Protein AF-A0A7Y5QK88-F1 (afdb_monomer_lite)

Secondary structure (DSSP, 8-state):
--PPPP--------------PPP---SEEEES-EEE---TTS-EESEEEEETTEEEEEE-HHHHGGG--TT-EEEE-TT-EE-PPP--SS--HHHHHHHHHSEE-TT--SHHHHHHHHHHHHHTS-TT--EEEEEE-GGGSS--SPP-HHHHHHH-SSS-EEEEETTSS-EEE-HHHHHHTT--TT-PPPTT---EETTEE-TTS-GGGS-EEEE-TT----TTS-HHHHHHHHHHHTT--HHHHHHHHHHHHHHTT-GGGTTS-GGGS-HHHHHHHHHHHHHTT--SEEEESSTTTTS-GGGG--

Structure (mmCIF, N/CA/C/O backbone):
data_AF-A0A7Y5QK88-F1
#
_entry.id   AF-A0A7Y5QK88-F1
#
loop_
_atom_site.group_PDB
_atom_site.id
_atom_site.type_symbol
_atom_site.label_atom_id
_atom_site.label_alt_id
_atom_site.label_comp_id
_atom_site.label_asym_id
_atom_site.label_entity_id
_atom_site.label_seq_id
_atom_site.pdbx_PDB_ins_code
_atom_site.Cartn_x
_atom_site.Cartn_y
_atom_site.Cartn_z
_atom_site.occupancy
_atom_site.B_iso_or_equiv
_atom_site.auth_seq_id
_atom_site.auth_comp_id
_atom_site.auth_asym_id
_atom_site.auth_atom_id
_atom_site.pdbx_PDB_model_num
ATOM 1 N N . MET A 1 1 ? 25.497 -9.250 95.566 1.00 38.31 1 MET A N 1
ATOM 2 C CA . MET A 1 1 ? 25.770 -9.172 94.115 1.00 38.31 1 MET A CA 1
ATOM 3 C C . MET A 1 1 ? 24.979 -10.268 93.411 1.00 38.31 1 MET A C 1
ATOM 5 O O . MET A 1 1 ? 25.025 -11.398 93.870 1.00 38.31 1 MET A O 1
ATOM 9 N N . MET A 1 2 ? 24.279 -9.892 92.334 1.00 36.62 2 MET A N 1
ATOM 10 C CA . MET A 1 2 ? 23.559 -10.724 91.348 1.00 36.62 2 MET A CA 1
ATOM 11 C C . MET A 1 2 ? 22.209 -11.346 91.757 1.00 36.62 2 MET A C 1
ATOM 13 O O . MET A 1 2 ? 22.099 -12.509 92.131 1.00 36.62 2 MET A O 1
ATOM 17 N N . THR A 1 3 ? 21.152 -10.552 91.575 1.00 38.31 3 THR A N 1
ATOM 18 C CA . THR A 1 3 ? 19.744 -10.960 91.462 1.00 38.31 3 THR A CA 1
ATOM 19 C C . THR A 1 3 ? 19.456 -11.491 90.049 1.00 38.31 3 THR A C 1
ATOM 21 O O . THR A 1 3 ? 19.780 -10.844 89.055 1.00 38.31 3 THR A O 1
ATOM 24 N N . ARG A 1 4 ? 18.840 -12.677 89.953 1.00 41.06 4 ARG A N 1
ATOM 25 C CA . ARG A 1 4 ? 18.357 -13.293 88.703 1.00 41.06 4 ARG A CA 1
ATOM 26 C C . ARG A 1 4 ? 17.042 -12.634 88.267 1.00 41.06 4 ARG A C 1
ATOM 28 O O . ARG A 1 4 ? 16.069 -12.686 89.011 1.00 41.06 4 ARG A O 1
ATOM 35 N N . ALA A 1 5 ? 17.004 -12.062 87.064 1.00 41.06 5 ALA A N 1
ATOM 36 C CA . ALA A 1 5 ? 15.780 -11.590 86.420 1.00 41.06 5 ALA A CA 1
ATOM 37 C C . ALA A 1 5 ? 15.198 -12.699 85.525 1.00 41.06 5 ALA A C 1
ATOM 39 O O . ALA A 1 5 ? 15.884 -13.223 84.649 1.00 41.06 5 ALA A O 1
ATOM 40 N N . VAL A 1 6 ? 13.938 -13.063 85.767 1.00 41.47 6 VAL A N 1
ATOM 41 C CA . VAL A 1 6 ? 13.146 -13.981 84.937 1.00 41.47 6 VAL A CA 1
ATOM 42 C C . VAL A 1 6 ? 12.487 -13.155 83.829 1.00 41.47 6 VAL A C 1
ATOM 44 O O . VAL A 1 6 ? 11.704 -12.255 84.119 1.00 41.47 6 VAL A O 1
ATOM 47 N N . LEU A 1 7 ? 12.820 -13.437 82.567 1.00 39.94 7 LEU A N 1
ATOM 48 C CA . LEU A 1 7 ? 12.179 -12.828 81.398 1.00 39.94 7 LEU A CA 1
ATOM 49 C C . LEU A 1 7 ? 10.843 -13.542 81.125 1.00 39.94 7 LEU A C 1
ATOM 51 O O . LEU A 1 7 ? 10.830 -14.709 80.738 1.00 39.94 7 LEU A O 1
ATOM 55 N N . GLY A 1 8 ? 9.724 -12.845 81.324 1.00 37.59 8 GLY A N 1
ATOM 56 C CA . GLY A 1 8 ? 8.408 -13.277 80.850 1.00 37.59 8 GLY A CA 1
ATOM 57 C C . GLY A 1 8 ? 8.230 -12.921 79.373 1.00 37.59 8 GLY A C 1
ATOM 58 O O . GLY A 1 8 ? 8.344 -11.756 79.000 1.00 37.59 8 GLY A O 1
ATOM 59 N N . VAL A 1 9 ? 7.955 -13.916 78.528 1.00 40.44 9 VAL A N 1
ATOM 60 C CA . VAL A 1 9 ? 7.600 -13.715 77.116 1.00 40.44 9 VAL A CA 1
ATOM 61 C C . VAL A 1 9 ? 6.112 -13.372 77.035 1.00 40.44 9 VAL A C 1
ATOM 63 O O . VAL A 1 9 ? 5.258 -14.196 77.355 1.00 40.44 9 VAL A O 1
ATOM 66 N N . LEU A 1 10 ? 5.804 -12.144 76.616 1.00 39.69 10 LEU A N 1
ATOM 67 C CA . LEU A 1 10 ? 4.448 -11.678 76.335 1.00 39.69 10 LEU A CA 1
ATOM 68 C C . LEU A 1 10 ? 4.052 -12.143 74.921 1.00 39.69 10 LEU A C 1
ATOM 70 O O . LEU A 1 10 ? 4.609 -11.671 73.931 1.00 39.69 10 LEU A O 1
ATOM 74 N N . ALA A 1 11 ? 3.114 -13.084 74.814 1.00 40.94 11 ALA A N 1
ATOM 75 C CA . ALA A 1 11 ? 2.568 -13.517 73.531 1.00 40.94 11 ALA A CA 1
ATOM 76 C C . ALA A 1 11 ? 1.621 -12.441 72.973 1.00 40.94 11 ALA A C 1
ATOM 78 O O . ALA A 1 11 ? 0.533 -12.217 73.502 1.00 40.94 11 ALA A O 1
ATOM 79 N N . VAL A 1 12 ? 2.033 -11.770 71.895 1.00 46.28 12 VAL A N 1
ATOM 80 C CA . VAL A 1 12 ? 1.167 -10.876 71.116 1.00 46.28 12 VAL A CA 1
ATOM 81 C C . VAL A 1 12 ? 0.244 -11.742 70.257 1.00 46.28 12 VAL A C 1
ATOM 83 O O . VAL A 1 12 ? 0.662 -12.301 69.247 1.00 46.28 12 VAL A O 1
ATOM 86 N N . LEU A 1 13 ? -1.018 -11.869 70.669 1.00 44.16 13 LEU A N 1
ATOM 87 C CA . LEU A 1 13 ? -2.091 -12.430 69.848 1.00 44.16 13 LEU A CA 1
ATOM 88 C C . LEU A 1 13 ? -2.450 -11.418 68.751 1.00 44.16 13 LEU A C 1
ATOM 90 O O . LEU A 1 13 ? -3.202 -10.471 68.978 1.00 44.16 13 LEU A O 1
ATOM 94 N N . THR A 1 14 ? -1.901 -11.604 67.553 1.00 50.31 14 THR A N 1
ATOM 95 C CA . THR A 1 14 ? -2.358 -10.900 66.354 1.00 50.31 14 THR A CA 1
ATOM 96 C C . THR A 1 14 ? -3.738 -11.430 65.965 1.00 50.31 14 THR A C 1
ATOM 98 O O . THR A 1 14 ? -3.900 -12.574 65.543 1.00 50.31 14 THR A O 1
ATOM 101 N N . ALA A 1 15 ? -4.763 -10.594 66.129 1.00 47.56 15 ALA A N 1
ATOM 102 C CA . ALA A 1 15 ? -6.106 -10.886 65.653 1.00 47.56 15 ALA A CA 1
ATOM 103 C C . ALA A 1 15 ? -6.099 -10.969 64.116 1.00 47.56 15 ALA A C 1
ATOM 105 O O . ALA A 1 15 ? -6.045 -9.953 63.423 1.00 47.56 15 ALA A O 1
ATOM 106 N N . PHE A 1 16 ? -6.151 -12.187 63.576 1.00 51.34 16 PHE A N 1
ATOM 107 C CA . PHE A 1 16 ? -6.493 -12.417 62.177 1.00 51.34 16 PHE A CA 1
ATOM 108 C C . PHE A 1 16 ? -7.954 -12.000 61.967 1.00 51.34 16 PHE A C 1
ATOM 110 O O . PHE A 1 16 ? -8.880 -12.720 62.338 1.00 51.34 16 PHE A O 1
ATOM 117 N N . GLY A 1 17 ? -8.168 -10.816 61.389 1.00 50.72 17 GLY A N 1
ATOM 118 C CA . GLY A 1 17 ? -9.472 -10.442 60.847 1.00 50.72 17 GLY A CA 1
ATOM 119 C C . GLY A 1 17 ? -9.907 -11.448 59.770 1.00 50.72 17 GLY A C 1
ATOM 120 O O . GLY A 1 17 ? -9.047 -12.026 59.097 1.00 50.72 17 GLY A O 1
ATOM 121 N N . PRO A 1 18 ? -11.218 -11.687 59.588 1.00 50.28 18 PRO A N 1
ATOM 122 C CA . PRO A 1 18 ? -11.692 -12.674 58.631 1.00 50.28 18 PRO A CA 1
ATOM 123 C C . PRO A 1 18 ? -11.205 -12.294 57.231 1.00 50.28 18 PRO A C 1
ATOM 125 O O . PRO A 1 18 ? -11.355 -11.150 56.792 1.00 50.28 18 PRO A O 1
ATOM 128 N N . ALA A 1 19 ? -10.614 -13.257 56.524 1.00 48.38 19 ALA A N 1
ATOM 129 C CA . ALA A 1 19 ? -10.280 -13.109 55.118 1.00 48.38 19 ALA A CA 1
ATOM 130 C C . ALA A 1 19 ? -11.553 -12.700 54.360 1.00 48.38 19 ALA A C 1
ATOM 132 O O . ALA A 1 19 ? -12.526 -13.454 54.322 1.00 48.38 19 ALA A O 1
ATOM 133 N N . ARG A 1 20 ? -11.572 -11.493 53.776 1.00 48.19 20 ARG A N 1
ATOM 134 C CA . ARG A 1 20 ? -12.645 -11.069 52.866 1.00 48.19 20 ARG A CA 1
ATOM 135 C C . ARG A 1 20 ? -12.761 -12.125 51.769 1.00 48.19 20 ARG A C 1
ATOM 137 O O . ARG A 1 20 ? -11.866 -12.239 50.932 1.00 48.19 20 ARG A O 1
ATOM 144 N N . ALA A 1 21 ? -13.853 -12.887 51.772 1.00 51.03 21 ALA A N 1
ATOM 145 C CA . ALA A 1 21 ? -14.200 -13.754 50.660 1.00 51.03 21 ALA A CA 1
ATOM 146 C C . ALA A 1 21 ? -14.167 -12.909 49.379 1.00 51.03 21 ALA A C 1
ATOM 148 O O . ALA A 1 21 ? -14.813 -11.860 49.305 1.00 51.03 21 ALA A O 1
ATOM 149 N N . ARG A 1 22 ? -13.363 -13.320 48.390 1.00 54.72 22 ARG A N 1
ATOM 150 C CA . ARG A 1 22 ? -13.360 -12.677 47.072 1.00 54.72 22 ARG A CA 1
ATOM 151 C C . ARG A 1 22 ? -14.795 -12.713 46.560 1.00 54.72 22 ARG A C 1
ATOM 153 O O . ARG A 1 22 ? -15.355 -13.795 46.409 1.00 54.72 22 ARG A O 1
ATOM 160 N N . SER A 1 23 ? -15.377 -11.536 46.338 1.00 61.41 23 SER A N 1
ATOM 161 C CA . SER A 1 23 ? -16.735 -11.407 45.818 1.00 61.41 23 SER A CA 1
ATOM 162 C C . SER A 1 23 ? -16.892 -12.297 44.587 1.00 61.41 23 SER A C 1
ATOM 164 O O . SER A 1 23 ? -16.164 -12.160 43.600 1.00 61.41 23 SER A O 1
ATOM 166 N N . GLN A 1 24 ? -17.835 -13.235 44.657 1.00 81.31 24 GLN A N 1
ATOM 167 C CA . GLN A 1 24 ? -18.159 -14.105 43.533 1.00 81.31 24 GLN A CA 1
ATOM 168 C C . GLN A 1 24 ? -18.890 -13.334 42.418 1.00 81.31 24 GLN A C 1
ATOM 170 O O . GLN A 1 24 ? -19.024 -13.858 41.313 1.00 81.31 24 GLN A O 1
ATOM 175 N N . ALA A 1 25 ? -19.303 -12.090 42.688 1.00 94.00 25 ALA A N 1
ATOM 176 C CA . ALA A 1 25 ? -20.046 -11.252 41.764 1.00 94.00 25 ALA A CA 1
ATOM 177 C C . ALA A 1 25 ? -19.198 -10.773 40.579 1.00 94.00 25 ALA A C 1
ATOM 179 O O . ALA A 1 25 ? -17.990 -10.566 40.706 1.00 94.00 25 ALA A O 1
ATOM 180 N N . ALA A 1 26 ? -19.852 -10.593 39.438 1.00 97.44 26 ALA A N 1
ATOM 181 C CA . ALA A 1 26 ? -19.284 -10.008 38.232 1.00 97.44 26 ALA A CA 1
ATOM 182 C C . ALA A 1 26 ? -19.236 -8.475 38.314 1.00 97.44 26 ALA A C 1
ATOM 184 O O . ALA A 1 26 ? -20.060 -7.860 38.993 1.00 97.44 26 ALA A O 1
ATOM 185 N N . ASP A 1 27 ? -18.313 -7.862 37.576 1.00 97.56 27 ASP A N 1
ATOM 186 C CA . ASP A 1 27 ? -18.261 -6.404 37.412 1.00 97.56 27 ASP A CA 1
ATOM 187 C C . ASP A 1 27 ? -19.284 -5.953 36.356 1.00 97.56 27 ASP A C 1
ATOM 189 O O . ASP A 1 27 ? -19.985 -4.960 36.540 1.00 97.56 27 ASP A O 1
ATOM 193 N N . LEU A 1 28 ? -19.424 -6.739 35.281 1.00 98.31 28 LEU A N 1
ATOM 194 C CA . LEU A 1 28 ? -20.351 -6.513 34.171 1.00 98.31 28 LEU A CA 1
ATOM 195 C C . LEU A 1 28 ? -21.110 -7.803 33.843 1.00 98.31 28 LEU A C 1
ATOM 197 O O . LEU A 1 28 ? -20.515 -8.875 33.735 1.00 98.31 28 LEU A O 1
ATOM 201 N N . ILE A 1 29 ? -22.416 -7.694 33.617 1.00 98.50 29 ILE A N 1
ATOM 202 C CA . ILE A 1 29 ? -23.238 -8.734 33.000 1.00 98.50 29 ILE A CA 1
ATOM 203 C C . ILE A 1 29 ? -23.866 -8.158 31.736 1.00 98.50 29 ILE A C 1
ATOM 205 O O . ILE A 1 29 ? -24.561 -7.149 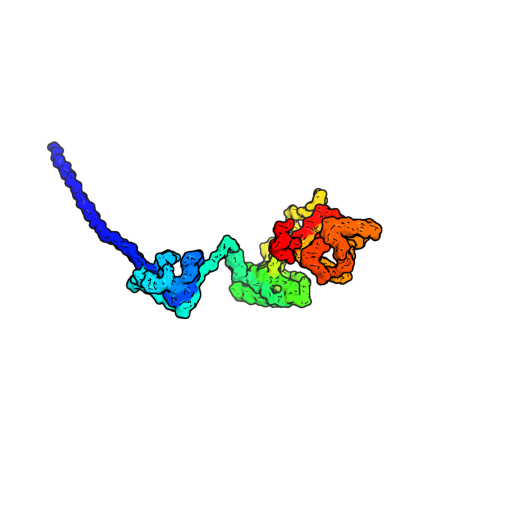31.789 1.00 98.50 29 ILE A O 1
ATOM 209 N N . VAL A 1 30 ? -23.645 -8.824 30.610 1.00 98.31 30 VAL A N 1
ATOM 210 C CA . VAL A 1 30 ? -24.284 -8.515 29.330 1.00 98.31 30 VAL A CA 1
ATOM 211 C C . VAL A 1 30 ? -25.449 -9.476 29.127 1.00 98.31 30 VAL A C 1
ATOM 213 O O . VAL A 1 30 ? -25.292 -10.681 29.326 1.00 98.31 30 VAL A O 1
ATOM 216 N N . THR A 1 31 ? -26.610 -8.950 28.751 1.00 98.25 31 THR A N 1
ATOM 217 C CA . THR A 1 31 ? -27.874 -9.688 28.605 1.00 98.25 31 THR A CA 1
ATOM 218 C C . THR A 1 31 ? -28.596 -9.311 27.321 1.00 98.25 31 THR A C 1
ATOM 220 O O . THR A 1 31 ? -28.246 -8.303 26.700 1.00 98.25 31 THR A O 1
ATOM 223 N N . ASN A 1 32 ? -29.609 -10.107 26.952 1.00 97.31 32 ASN A N 1
ATOM 224 C CA . ASN A 1 32 ? -30.420 -9.890 25.755 1.00 97.31 32 ASN A CA 1
ATOM 225 C C . ASN A 1 32 ? -29.523 -9.633 24.534 1.00 97.31 32 ASN A C 1
ATOM 227 O O . ASN A 1 32 ? -29.596 -8.592 23.885 1.00 97.31 32 ASN A O 1
ATOM 231 N N . ALA A 1 33 ? -28.579 -10.540 24.299 1.00 97.12 33 ALA A N 1
ATOM 232 C CA . ALA A 1 33 ? -27.551 -10.404 23.279 1.00 97.12 33 ALA A CA 1
ATOM 233 C C . ALA A 1 33 ? -27.394 -11.716 22.517 1.00 97.12 33 ALA A C 1
ATOM 235 O O . ALA A 1 33 ? -27.669 -12.782 23.052 1.00 97.12 33 ALA A O 1
ATOM 236 N N . ARG A 1 34 ? -26.887 -11.654 21.288 1.00 97.56 34 ARG A N 1
ATOM 237 C CA . ARG A 1 34 ? -26.429 -12.836 20.553 1.00 97.56 34 ARG A CA 1
ATOM 238 C C . ARG A 1 34 ? -24.904 -12.899 20.632 1.00 97.56 34 ARG A C 1
ATOM 240 O O . ARG A 1 34 ? -24.222 -12.207 19.882 1.00 97.56 34 ARG A O 1
ATOM 247 N N . ILE A 1 35 ? -24.359 -13.666 21.570 1.00 98.12 35 ILE A N 1
ATOM 248 C CA . ILE A 1 35 ? -22.922 -13.658 21.887 1.00 98.12 35 ILE A CA 1
ATOM 249 C C . ILE A 1 35 ? -22.234 -14.863 21.251 1.00 98.12 35 ILE A C 1
ATOM 251 O O . ILE A 1 35 ? -22.512 -15.992 21.648 1.00 98.12 35 ILE A O 1
ATOM 255 N N . TYR A 1 36 ? -21.319 -14.627 20.311 1.00 97.50 36 TYR A N 1
ATOM 256 C CA . TYR A 1 36 ? -20.473 -15.664 19.717 1.00 97.50 36 TYR A CA 1
ATOM 257 C C . TYR A 1 36 ? -19.279 -15.975 20.623 1.00 97.50 36 TYR A C 1
ATOM 259 O O . TYR A 1 36 ? -18.514 -15.081 20.984 1.00 97.50 36 TYR A O 1
ATOM 267 N N . THR A 1 37 ? -19.119 -17.244 20.995 1.00 94.88 37 THR A N 1
ATOM 268 C CA . THR A 1 37 ? -18.125 -17.687 21.995 1.00 94.88 37 THR A CA 1
ATOM 269 C C . THR A 1 37 ? -16.864 -18.294 21.383 1.00 94.88 37 THR A C 1
ATOM 271 O O . THR A 1 37 ? -15.845 -18.359 22.063 1.00 94.88 37 THR A O 1
ATOM 274 N N . VAL A 1 38 ? -16.937 -18.743 20.121 1.00 91.94 38 VAL A N 1
ATOM 275 C CA . VAL A 1 38 ? -15.907 -19.579 19.462 1.00 91.94 38 VAL A CA 1
ATOM 276 C C . VAL A 1 38 ? -15.680 -20.922 20.183 1.00 91.94 38 VAL A C 1
ATOM 278 O O . VAL A 1 38 ? -14.663 -21.577 19.999 1.00 91.94 38 VAL A O 1
ATOM 281 N N . ASP A 1 39 ? -16.644 -21.357 20.998 1.00 91.88 39 ASP A N 1
ATOM 282 C CA . ASP A 1 39 ? -16.714 -22.711 21.551 1.00 91.88 39 ASP A CA 1
ATOM 283 C C . ASP A 1 39 ? -17.644 -23.552 20.671 1.00 91.88 39 ASP A C 1
ATOM 285 O O . ASP A 1 39 ? -18.831 -23.242 20.553 1.00 91.88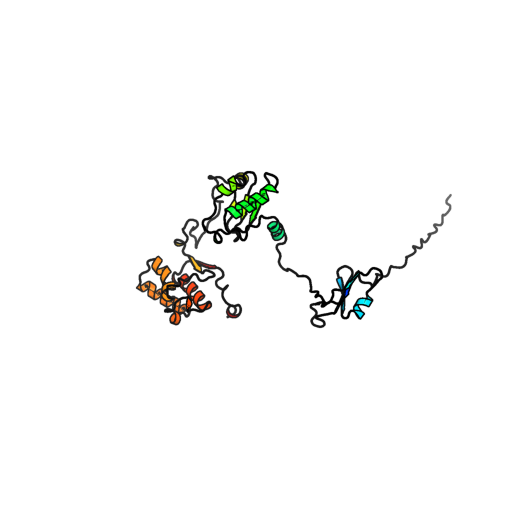 39 ASP A O 1
ATOM 289 N N . GLU A 1 40 ? -17.125 -24.622 20.068 1.00 93.38 40 GLU A N 1
ATOM 290 C CA . GLU A 1 40 ? -17.886 -25.525 19.191 1.00 93.38 40 GLU A CA 1
ATOM 291 C C . GLU A 1 40 ? -19.114 -26.133 19.882 1.00 93.38 40 GLU A C 1
ATOM 293 O O . GLU A 1 40 ? -20.145 -26.353 19.244 1.00 93.38 40 GLU A O 1
ATOM 298 N N . ASN A 1 41 ? -19.047 -26.353 21.198 1.00 93.06 41 ASN A N 1
ATOM 299 C CA . ASN A 1 41 ? -20.144 -26.957 21.952 1.00 93.06 41 ASN A CA 1
ATOM 300 C C . ASN A 1 41 ? -21.251 -25.949 22.275 1.00 93.06 41 ASN A C 1
ATOM 302 O O . ASN A 1 41 ? -22.395 -26.330 22.536 1.00 93.06 41 ASN A O 1
ATOM 306 N N . ARG A 1 42 ? -20.913 -24.654 22.319 1.00 90.25 42 ARG A N 1
ATOM 307 C CA . ARG A 1 42 ? -21.833 -23.566 22.687 1.00 90.25 42 ARG A CA 1
ATOM 308 C C . ARG A 1 42 ? -21.528 -22.306 21.878 1.00 90.25 42 ARG A C 1
ATOM 310 O O . ARG A 1 42 ? -21.178 -21.285 22.474 1.00 90.25 42 ARG A O 1
ATOM 317 N N . PRO A 1 43 ? -21.701 -22.342 20.546 1.00 94.19 43 PRO A N 1
ATOM 318 C CA . PRO A 1 43 ? -21.187 -21.307 19.650 1.00 94.19 43 PRO A CA 1
ATOM 319 C C . PRO A 1 43 ? -21.870 -19.950 19.833 1.00 94.19 43 PRO A C 1
ATOM 321 O O . PRO A 1 43 ? -21.263 -18.920 19.544 1.00 94.19 43 PRO A O 1
ATOM 324 N N . VAL A 1 44 ? -23.117 -19.940 20.324 1.00 96.50 44 VAL A N 1
ATOM 325 C CA . VAL A 1 44 ? -23.907 -18.732 20.589 1.00 96.50 44 VAL A CA 1
ATOM 326 C C . VAL A 1 44 ? -24.612 -18.836 21.942 1.00 96.50 44 VAL A C 1
ATOM 328 O O . VAL A 1 44 ? -25.189 -19.877 22.262 1.00 96.50 44 VAL A O 1
ATOM 331 N N . VAL A 1 45 ? -24.593 -17.756 22.727 1.00 97.00 45 VAL A N 1
ATOM 332 C CA . VAL A 1 45 ? -25.302 -17.643 24.015 1.00 97.00 45 VAL A CA 1
ATOM 333 C C . VAL A 1 45 ? -26.016 -16.297 24.175 1.00 97.00 45 VAL A C 1
ATOM 335 O O . VAL A 1 45 ? -25.697 -15.338 23.475 1.00 97.00 45 VAL A O 1
ATOM 338 N N . ASP A 1 46 ? -26.932 -16.219 25.147 1.00 96.75 46 ASP A N 1
ATOM 339 C CA . ASP A 1 46 ? -27.801 -15.048 25.356 1.00 96.75 46 ASP A CA 1
ATOM 340 C C . ASP A 1 46 ? -27.212 -13.988 26.305 1.00 96.75 46 ASP A C 1
ATOM 342 O O . ASP A 1 46 ? -27.640 -12.830 26.330 1.00 96.75 46 ASP A O 1
ATOM 346 N N . ALA A 1 47 ? -26.274 -14.406 27.159 1.00 98.06 47 ALA A N 1
ATOM 347 C CA . ALA A 1 47 ? -25.687 -13.577 28.200 1.00 98.06 47 ALA A CA 1
ATOM 348 C C . ALA A 1 47 ? -24.259 -14.010 28.559 1.00 98.06 47 ALA A C 1
ATOM 350 O O . ALA A 1 47 ? -23.879 -15.179 28.412 1.00 98.06 47 ALA A O 1
ATOM 351 N N . MET A 1 48 ? -23.480 -13.066 29.092 1.00 97.88 48 MET A N 1
ATOM 352 C CA . MET A 1 48 ? -22.151 -13.320 29.656 1.00 97.88 48 MET A CA 1
ATOM 353 C C . MET A 1 48 ? -21.891 -12.468 30.900 1.00 97.88 48 MET A C 1
ATOM 355 O O . MET A 1 48 ? -22.378 -11.344 31.004 1.00 97.88 48 MET A O 1
ATOM 359 N N . ALA A 1 49 ? -21.098 -12.995 31.829 1.00 98.06 49 ALA A N 1
ATOM 360 C CA . ALA A 1 49 ? -20.610 -12.283 33.005 1.00 98.06 49 ALA A CA 1
ATOM 361 C C . ALA A 1 49 ? -19.097 -12.073 32.895 1.00 98.06 49 ALA A C 1
ATOM 363 O O . ALA A 1 49 ? -18.359 -13.003 32.560 1.00 98.06 49 ALA A O 1
ATOM 364 N N . VAL A 1 50 ? -18.635 -10.869 33.223 1.00 97.81 50 VAL A N 1
ATOM 365 C CA . VAL A 1 50 ? -17.232 -10.455 33.174 1.00 97.81 50 VAL A CA 1
ATOM 366 C C . VAL A 1 50 ? -16.789 -9.988 34.554 1.00 97.81 50 VAL A C 1
ATOM 368 O O . VAL A 1 50 ? -17.479 -9.211 35.215 1.00 97.81 50 VAL A O 1
ATOM 371 N N . ARG A 1 51 ? -15.618 -10.452 34.986 1.00 96.88 51 ARG A N 1
ATOM 372 C CA . ARG A 1 51 ? -14.969 -10.041 36.232 1.00 96.88 51 ARG A CA 1
ATOM 373 C C . ARG A 1 51 ? -13.473 -9.858 36.008 1.00 96.88 51 ARG A C 1
ATOM 375 O O . ARG A 1 51 ? -12.816 -10.768 35.503 1.00 96.88 51 ARG A O 1
ATOM 382 N N . GLY A 1 52 ? -12.929 -8.704 36.380 1.00 94.88 52 GLY A N 1
ATOM 383 C CA . GLY A 1 52 ? -11.515 -8.366 36.221 1.00 94.88 52 GLY A CA 1
ATOM 384 C C . GLY A 1 52 ? -11.033 -8.481 34.772 1.00 94.88 52 GLY A C 1
ATOM 385 O O . GLY A 1 52 ? -9.950 -9.007 34.531 1.00 94.88 52 GLY A O 1
ATOM 386 N N . GLY A 1 53 ? -11.872 -8.088 33.806 1.00 95.12 53 GLY A N 1
ATOM 387 C CA . GLY A 1 53 ? -11.570 -8.196 32.373 1.00 95.12 53 GLY A CA 1
ATOM 388 C C . GLY A 1 53 ? -11.604 -9.621 31.803 1.00 95.12 53 GLY A C 1
ATOM 389 O O . GLY A 1 53 ? -11.202 -9.821 30.662 1.00 95.12 53 GLY A O 1
ATOM 390 N N . ARG A 1 54 ? -12.074 -10.619 32.565 1.00 96.19 54 ARG A N 1
ATOM 391 C CA . ARG A 1 54 ? -12.224 -12.008 32.102 1.00 96.19 54 ARG A CA 1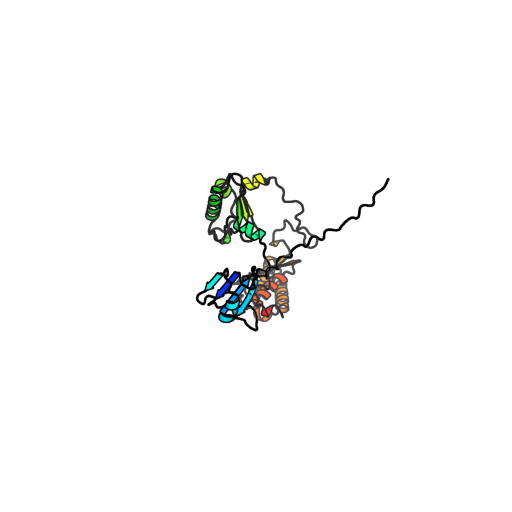
ATOM 392 C C . ARG A 1 54 ? -13.684 -12.427 32.088 1.00 96.19 54 ARG A C 1
ATOM 394 O O . ARG A 1 54 ? -14.418 -12.141 33.032 1.00 96.19 54 ARG A O 1
ATOM 401 N N . VAL A 1 55 ? -14.086 -13.159 31.056 1.00 95.81 55 VAL A N 1
ATOM 402 C CA . VAL A 1 55 ? -15.390 -13.828 31.026 1.00 95.81 55 VAL A CA 1
ATOM 403 C C . VAL A 1 55 ? -15.378 -14.956 32.061 1.00 95.81 55 VAL A C 1
ATOM 405 O O . VAL A 1 55 ? -14.503 -15.819 32.028 1.00 95.81 55 VAL A O 1
ATOM 408 N N . VAL A 1 56 ? -16.319 -14.928 33.005 1.00 96.25 56 VAL A N 1
ATOM 409 C CA . VAL A 1 56 ? -16.434 -15.921 34.092 1.00 96.25 56 VAL A CA 1
ATOM 410 C C . VAL A 1 56 ? -17.643 -16.840 33.944 1.00 96.25 56 VAL A C 1
ATOM 412 O O . VAL A 1 56 ? -17.674 -17.896 34.568 1.00 96.25 56 VAL A O 1
ATOM 415 N N . ALA A 1 57 ? -18.624 -16.458 33.122 1.00 95.94 57 ALA A N 1
ATOM 416 C CA . ALA A 1 57 ? -19.752 -17.306 32.757 1.00 95.94 57 ALA A CA 1
ATOM 417 C C . ALA A 1 57 ? -20.365 -16.868 31.423 1.00 95.94 57 ALA A C 1
ATOM 419 O O . ALA A 1 57 ? -20.406 -15.677 31.112 1.00 95.94 57 ALA A O 1
ATOM 420 N N . THR A 1 58 ? -20.892 -17.833 30.675 1.00 96.44 58 THR A N 1
ATOM 421 C CA . THR A 1 58 ? -21.638 -17.643 29.425 1.00 96.44 58 THR A CA 1
ATOM 422 C C . THR A 1 58 ? -22.852 -18.565 29.408 1.00 96.44 58 THR A C 1
ATOM 424 O O . THR A 1 58 ? -22.794 -19.713 29.875 1.00 96.44 58 THR A O 1
ATOM 427 N N . GLY A 1 59 ? -23.980 -18.100 28.873 1.00 95.56 59 GLY A N 1
ATOM 428 C CA . GLY A 1 59 ? -25.152 -18.954 28.720 1.00 95.56 59 GLY A CA 1
ATOM 429 C C . GLY A 1 59 ? -26.496 -18.251 28.768 1.00 95.56 59 GLY A C 1
ATOM 430 O O . GLY A 1 59 ? -26.573 -17.062 28.477 1.00 95.56 59 GLY A O 1
ATOM 431 N N . PRO A 1 60 ? -27.560 -18.990 29.139 1.00 94.88 60 PRO A N 1
ATOM 432 C CA . PRO A 1 60 ? -28.876 -18.406 29.328 1.00 94.88 60 PRO A CA 1
ATOM 433 C C . PRO A 1 60 ? -28.826 -17.306 30.385 1.00 94.88 60 PRO A C 1
ATOM 435 O O . PRO A 1 60 ? -28.242 -17.497 31.457 1.00 94.88 60 PRO A O 1
ATOM 438 N N . GLN A 1 61 ? -29.515 -16.196 30.126 1.00 94.69 61 GLN A N 1
ATOM 439 C CA . GLN A 1 61 ? -29.537 -15.023 31.004 1.00 94.69 61 GLN A CA 1
ATOM 440 C C . GLN A 1 61 ? -29.818 -15.370 32.470 1.00 94.69 61 GLN A C 1
ATOM 442 O O . GLN A 1 61 ? -29.109 -14.898 33.353 1.00 94.69 61 GLN A O 1
ATOM 447 N N . ARG A 1 62 ? -30.775 -16.268 32.743 1.00 94.69 62 ARG A N 1
ATOM 448 C CA . ARG A 1 62 ? -31.096 -16.713 34.113 1.00 94.69 62 ARG A CA 1
ATOM 449 C C . ARG A 1 62 ? -29.886 -17.254 34.886 1.00 94.69 62 ARG A C 1
ATOM 451 O O . ARG A 1 62 ? -29.763 -16.988 36.074 1.00 94.69 62 ARG A O 1
ATOM 458 N N . ALA A 1 63 ? -29.005 -18.001 34.217 1.00 94.94 63 ALA A N 1
ATOM 459 C CA . ALA A 1 63 ? -27.848 -18.636 34.840 1.00 94.94 63 ALA A CA 1
ATOM 460 C C . ALA A 1 63 ? -26.714 -17.628 35.039 1.00 94.94 63 ALA A C 1
ATOM 462 O O . ALA A 1 63 ? -26.022 -17.660 36.044 1.00 94.94 63 ALA A O 1
ATOM 463 N N . VAL A 1 64 ? -26.546 -16.696 34.101 1.00 96.94 64 VAL A N 1
ATOM 464 C CA . VAL A 1 64 ? -25.524 -15.648 34.199 1.00 96.94 64 VAL A CA 1
ATOM 465 C C . VAL A 1 64 ? -25.893 -14.607 35.265 1.00 96.94 64 VAL A C 1
ATOM 467 O O . VAL A 1 64 ? -25.023 -14.112 35.978 1.00 96.94 64 VAL A O 1
ATOM 470 N N . MET A 1 65 ? -27.185 -14.320 35.448 1.00 96.19 65 MET A N 1
ATOM 471 C CA . MET A 1 65 ? -27.669 -13.361 36.447 1.00 96.19 65 MET A CA 1
ATOM 472 C C . MET A 1 65 ? -27.396 -13.777 37.901 1.00 96.19 65 MET A C 1
ATOM 474 O O . MET A 1 65 ? -27.441 -12.917 38.779 1.00 96.19 65 MET A O 1
ATOM 478 N N . THR A 1 66 ? -27.041 -15.039 38.179 1.00 96.69 66 THR A N 1
ATOM 479 C CA . THR A 1 66 ? -26.618 -15.471 39.528 1.00 96.69 66 THR A CA 1
ATOM 480 C C . THR A 1 66 ? -25.289 -14.849 39.955 1.00 96.69 66 THR A C 1
ATOM 482 O O . THR A 1 66 ? -24.977 -14.822 41.141 1.00 96.69 66 THR A O 1
ATOM 485 N N . PHE A 1 67 ? -24.507 -14.328 39.005 1.00 96.62 67 PHE A N 1
ATOM 486 C CA . PHE A 1 67 ? -23.270 -13.596 39.272 1.00 96.62 67 PHE A CA 1
ATOM 487 C C . PHE A 1 67 ? -23.518 -12.114 39.599 1.00 96.62 67 PHE A C 1
ATOM 489 O O . PHE A 1 67 ? -22.560 -11.365 39.786 1.00 96.62 67 PHE A O 1
ATOM 496 N N . ARG A 1 68 ? -24.775 -11.650 39.656 1.00 97.06 68 ARG A N 1
ATOM 497 C CA . ARG A 1 68 ? -25.096 -10.258 39.990 1.00 97.06 68 ARG A CA 1
ATOM 498 C C . ARG A 1 68 ? -24.869 -9.992 41.479 1.00 97.06 68 ARG A C 1
ATOM 500 O O . ARG A 1 68 ? -25.430 -10.670 42.332 1.00 97.06 68 ARG A O 1
ATOM 507 N N . GLY A 1 69 ? -24.107 -8.948 41.780 1.00 95.50 69 GLY A N 1
ATOM 508 C CA . GLY A 1 69 ? -23.946 -8.377 43.113 1.00 95.50 69 GLY A CA 1
ATOM 509 C C . GLY A 1 69 ? -24.336 -6.894 43.164 1.00 95.50 69 GLY A C 1
ATOM 510 O O . GLY A 1 69 ? -24.730 -6.321 42.146 1.00 95.50 69 GLY A O 1
ATOM 511 N N . PRO A 1 70 ? -24.204 -6.248 44.337 1.00 93.88 70 PRO A N 1
ATOM 512 C CA . PRO A 1 70 ? -24.622 -4.857 44.543 1.00 93.88 70 PRO A CA 1
ATOM 513 C C . PRO A 1 70 ? -23.945 -3.833 43.618 1.00 93.88 70 PRO A C 1
ATOM 515 O O . PRO A 1 70 ? -24.535 -2.799 43.332 1.00 93.88 70 PRO A O 1
ATOM 518 N N . GLY A 1 71 ? -22.723 -4.116 43.152 1.00 94.69 71 GLY A N 1
ATOM 519 C CA . GLY A 1 71 ? -21.954 -3.244 42.253 1.00 94.69 71 GLY A CA 1
ATOM 520 C C . GLY A 1 71 ? -21.909 -3.702 40.794 1.00 94.69 71 GLY A C 1
ATOM 521 O O . GLY A 1 71 ? -21.192 -3.101 40.003 1.00 94.69 71 GLY A O 1
ATOM 522 N N . THR A 1 72 ? -22.619 -4.773 40.432 1.00 98.00 72 THR A N 1
ATOM 523 C CA . THR A 1 72 ? -22.580 -5.309 39.067 1.00 98.00 72 THR A CA 1
ATOM 524 C C . THR A 1 72 ? -23.340 -4.400 38.110 1.00 98.00 72 THR A C 1
ATOM 526 O O . THR A 1 72 ? -24.544 -4.180 38.281 1.00 98.00 72 THR A O 1
ATOM 529 N N . GLN A 1 73 ? -22.670 -3.940 37.056 1.00 98.31 73 GLN A N 1
ATOM 530 C CA . GLN A 1 73 ? -23.327 -3.281 35.935 1.00 98.31 73 GLN A CA 1
ATOM 531 C C . GLN A 1 73 ? -24.052 -4.328 35.084 1.00 98.31 73 GLN A C 1
ATOM 533 O O . GLN A 1 73 ? -23.455 -5.321 34.675 1.00 98.31 73 GLN A O 1
ATOM 538 N N . VAL A 1 74 ? -25.335 -4.113 34.795 1.00 98.19 74 VAL A N 1
ATOM 539 C CA . VAL A 1 74 ? -26.099 -4.963 33.871 1.00 98.19 74 VAL A CA 1
ATOM 540 C C . VAL A 1 74 ? -26.355 -4.177 32.591 1.00 98.19 74 VAL A C 1
ATOM 542 O O . VAL A 1 74 ? -26.949 -3.103 32.634 1.00 98.19 74 VAL A O 1
ATOM 545 N N . LEU A 1 75 ? -25.889 -4.713 31.467 1.00 98.25 75 LEU A N 1
ATOM 546 C CA . LEU A 1 75 ? -26.021 -4.136 30.138 1.00 98.25 75 LEU A CA 1
ATOM 547 C C . LEU A 1 75 ? -26.968 -5.000 29.299 1.00 98.25 75 LEU A C 1
ATOM 549 O O . LEU A 1 75 ? -26.657 -6.144 28.972 1.00 98.25 75 LEU A O 1
ATOM 553 N N . ASP A 1 76 ? -28.129 -4.453 28.955 1.00 97.81 76 ASP A N 1
ATOM 554 C CA . ASP A 1 76 ? -29.062 -5.043 27.991 1.00 97.81 76 ASP A CA 1
ATOM 555 C C . ASP A 1 76 ? -28.690 -4.563 26.582 1.00 97.81 76 ASP A C 1
ATOM 557 O O . ASP A 1 76 ? -28.620 -3.357 26.330 1.00 97.81 76 ASP A O 1
ATOM 561 N N . LEU A 1 77 ? -28.410 -5.495 25.669 1.00 97.75 77 LEU A N 1
ATOM 562 C CA . LEU A 1 77 ? -27.995 -5.161 24.307 1.00 97.75 77 LEU A CA 1
ATOM 563 C C . LEU A 1 77 ? -29.135 -5.120 23.286 1.00 97.75 77 LEU A C 1
ATOM 565 O O . LEU A 1 77 ? -28.869 -4.757 22.135 1.00 97.75 77 LEU A O 1
ATOM 569 N N . GLY A 1 78 ? -30.382 -5.408 23.664 1.00 97.19 78 GLY A N 1
ATOM 570 C CA . GLY A 1 78 ? -31.534 -5.306 22.762 1.00 97.19 78 GLY A CA 1
ATOM 571 C C . GLY A 1 78 ? -31.492 -6.296 21.592 1.00 97.19 78 GLY A C 1
ATOM 572 O O . GLY A 1 78 ? -31.868 -5.943 20.478 1.00 97.19 78 GLY A O 1
ATOM 573 N N . GLY A 1 79 ? -30.944 -7.490 21.805 1.00 96.00 79 GLY A N 1
ATOM 574 C CA . GLY A 1 79 ? -30.733 -8.523 20.788 1.00 96.00 79 GLY A CA 1
ATOM 575 C C . GLY A 1 79 ? -29.496 -8.317 19.906 1.00 96.00 79 GLY A C 1
ATOM 576 O O . GLY A 1 79 ? -29.270 -9.109 18.989 1.00 96.00 79 GLY A O 1
ATOM 577 N N . ARG A 1 80 ? -28.676 -7.281 20.148 1.00 98.00 80 ARG A N 1
ATOM 578 C CA . ARG A 1 80 ? -27.453 -7.040 19.358 1.00 98.00 80 ARG A CA 1
ATOM 579 C C . ARG A 1 80 ? -26.420 -8.151 19.548 1.00 98.00 80 ARG A C 1
ATOM 581 O O . ARG A 1 80 ? -26.430 -8.903 20.521 1.00 98.00 80 ARG A O 1
ATOM 588 N N . THR A 1 81 ? -25.507 -8.231 18.587 1.00 97.75 81 THR A N 1
ATOM 589 C CA . THR A 1 81 ? -24.478 -9.268 18.536 1.00 97.75 81 THR A CA 1
ATOM 590 C C . THR A 1 81 ? -23.210 -8.845 19.274 1.00 97.75 81 THR A C 1
ATOM 592 O O . THR A 1 81 ? -22.759 -7.711 19.133 1.00 97.75 81 THR A O 1
ATOM 595 N N . VAL A 1 82 ? -22.617 -9.782 20.014 1.00 97.62 82 VAL A N 1
ATOM 596 C CA . VAL A 1 82 ? -21.270 -9.666 20.588 1.00 97.62 82 VAL A CA 1
ATOM 597 C C . VAL A 1 82 ? -20.384 -10.704 19.912 1.00 97.62 82 VAL A C 1
ATOM 599 O O . VAL A 1 82 ? -20.754 -11.874 19.830 1.00 97.62 82 VAL A O 1
ATOM 602 N N . ILE A 1 83 ? -19.218 -10.279 19.439 1.00 96.81 83 ILE A N 1
ATOM 603 C CA . ILE A 1 83 ? -18.184 -11.145 18.867 1.00 96.81 83 ILE A CA 1
ATOM 604 C C . ILE A 1 83 ? -16.888 -10.988 19.668 1.00 96.81 83 ILE A C 1
ATOM 606 O O . ILE A 1 83 ? -16.712 -9.958 20.331 1.00 96.81 83 ILE A O 1
ATOM 610 N N . PRO A 1 84 ? -15.967 -11.965 19.612 1.00 94.94 84 PRO A N 1
ATOM 611 C CA . PRO A 1 84 ? -14.606 -11.752 20.080 1.00 94.94 84 PRO A CA 1
ATOM 612 C C . PRO A 1 84 ? -13.992 -10.522 19.409 1.00 94.94 84 PRO A C 1
ATOM 614 O O . PRO A 1 84 ? -14.259 -10.241 18.239 1.00 94.94 84 PRO A O 1
ATOM 617 N N . GLY A 1 85 ? -13.161 -9.794 20.153 1.00 94.06 85 GLY A N 1
ATOM 618 C CA . GLY A 1 85 ? -12.384 -8.701 19.577 1.00 94.06 85 GLY A CA 1
ATOM 619 C C . GLY A 1 85 ? -11.503 -9.203 18.433 1.00 94.06 85 GLY A C 1
ATOM 620 O O . GLY A 1 85 ? -11.055 -10.350 18.443 1.00 94.06 85 GLY A O 1
ATOM 621 N N . MET A 1 86 ? -11.250 -8.342 17.449 1.00 92.56 86 MET A N 1
ATOM 622 C CA . MET A 1 86 ? -10.318 -8.657 16.369 1.00 92.56 86 MET A CA 1
ATOM 623 C C . MET A 1 86 ? -8.908 -8.817 16.944 1.00 92.56 86 MET A C 1
ATOM 625 O O . MET A 1 86 ? -8.442 -7.962 17.699 1.00 92.56 86 MET A O 1
ATOM 629 N N . ILE A 1 87 ? -8.241 -9.912 16.583 1.00 91.00 87 ILE A N 1
ATOM 630 C CA . ILE A 1 87 ? -6.854 -10.188 16.958 1.00 91.00 87 ILE A CA 1
ATOM 631 C C . ILE A 1 87 ? -6.030 -10.132 15.679 1.00 91.00 87 ILE A C 1
ATOM 633 O O . ILE A 1 87 ? -6.144 -11.008 14.826 1.00 91.00 87 ILE A O 1
ATOM 637 N N . ASP A 1 88 ? -5.214 -9.092 15.553 1.00 91.56 88 ASP A N 1
ATOM 638 C CA . ASP A 1 88 ? -4.225 -8.993 14.488 1.00 91.56 88 ASP A CA 1
ATOM 639 C C . ASP A 1 88 ? -2.930 -9.675 14.950 1.00 91.56 88 ASP A C 1
ATOM 641 O O . ASP A 1 88 ? -2.297 -9.244 15.918 1.00 91.56 88 ASP A O 1
ATOM 645 N N . ALA A 1 89 ? -2.574 -10.782 14.296 1.00 92.69 89 ALA A N 1
ATOM 646 C CA . ALA A 1 89 ? -1.406 -11.585 14.646 1.00 92.69 89 ALA A CA 1
ATOM 647 C C . ALA A 1 89 ? -0.086 -11.006 14.106 1.00 92.69 89 ALA A C 1
ATOM 649 O O . ALA A 1 89 ? 0.982 -11.432 14.550 1.00 92.69 89 ALA A O 1
ATOM 650 N N . HIS A 1 90 ? -0.131 -10.049 13.171 1.00 93.75 90 HIS A N 1
ATOM 651 C CA . HIS A 1 90 ? 1.064 -9.448 12.581 1.00 93.75 90 HIS A CA 1
ATOM 652 C C . HIS A 1 90 ? 0.821 -7.977 12.255 1.00 93.75 90 HIS A C 1
ATOM 654 O O . HIS A 1 90 ? 0.332 -7.619 11.187 1.00 93.75 90 HIS A O 1
ATOM 660 N N . VAL A 1 91 ? 1.269 -7.101 13.154 1.00 89.00 91 VAL A N 1
ATOM 661 C CA . VAL A 1 91 ? 1.138 -5.653 12.985 1.00 89.00 91 VAL A CA 1
ATOM 662 C C . VAL A 1 91 ? 2.470 -4.941 13.190 1.00 89.00 91 VAL A C 1
ATOM 664 O O . VAL A 1 91 ? 3.215 -5.202 14.133 1.00 89.00 91 VAL A O 1
ATOM 667 N N . HIS A 1 92 ? 2.744 -3.952 12.341 1.00 90.50 92 HIS A N 1
ATOM 668 C CA . HIS A 1 92 ? 3.813 -2.984 12.570 1.00 90.50 92 HIS A CA 1
ATOM 669 C C . HIS A 1 92 ? 3.245 -1.745 13.269 1.00 90.50 92 HIS A C 1
ATOM 671 O O . HIS A 1 92 ? 3.084 -0.691 12.654 1.00 90.50 92 HIS A O 1
ATOM 677 N N . LEU A 1 93 ? 2.925 -1.864 14.562 1.00 90.62 93 LEU A N 1
ATOM 678 C CA . LEU A 1 93 ? 2.181 -0.833 15.302 1.00 90.62 93 LEU A CA 1
ATOM 679 C C . LEU A 1 93 ? 2.868 0.544 15.278 1.00 90.62 93 LEU A C 1
ATOM 681 O O . LEU A 1 93 ? 2.208 1.569 15.118 1.00 90.62 93 LEU A O 1
ATOM 685 N N . LEU A 1 94 ? 4.201 0.571 15.368 1.00 87.88 94 LEU A N 1
ATOM 686 C CA . LEU A 1 94 ? 4.978 1.807 15.260 1.00 87.88 94 LEU A CA 1
ATOM 687 C C . LEU A 1 94 ? 4.872 2.435 13.863 1.00 87.88 94 LEU A C 1
ATOM 689 O O . LEU A 1 94 ? 4.709 3.647 13.747 1.00 87.88 94 LEU A O 1
ATOM 693 N N . ASN A 1 95 ? 4.926 1.622 12.804 1.00 81.81 95 ASN A N 1
ATOM 694 C CA . ASN A 1 95 ? 4.788 2.113 11.433 1.00 81.81 95 ASN A CA 1
ATOM 695 C C . ASN A 1 95 ? 3.377 2.642 11.179 1.00 81.81 95 ASN A C 1
ATOM 697 O O . ASN A 1 95 ? 3.242 3.689 10.553 1.00 81.81 95 ASN A O 1
ATOM 701 N N . LEU A 1 96 ? 2.346 1.983 11.717 1.00 88.31 96 LEU A N 1
ATOM 702 C CA . LEU A 1 96 ? 0.974 2.485 11.673 1.00 88.31 96 LEU A CA 1
ATOM 703 C C . LEU A 1 96 ? 0.865 3.841 12.380 1.00 88.31 96 LEU A C 1
ATOM 705 O O . LEU A 1 96 ? 0.386 4.806 11.789 1.00 88.31 96 LEU A O 1
ATOM 709 N N . GLY A 1 97 ? 1.381 3.948 13.608 1.00 88.38 97 GLY A N 1
ATOM 710 C CA . GLY A 1 97 ? 1.395 5.209 14.353 1.00 88.38 97 GLY A CA 1
ATOM 711 C C . GLY A 1 97 ? 2.159 6.326 13.632 1.00 88.38 97 GLY A C 1
ATOM 712 O O . GLY A 1 97 ? 1.723 7.476 13.627 1.00 88.38 97 GLY A O 1
ATOM 713 N N . ASN A 1 98 ? 3.272 6.002 12.969 1.00 83.75 98 ASN A N 1
ATOM 714 C CA . ASN A 1 98 ? 3.998 6.948 12.121 1.00 83.75 98 ASN A CA 1
ATOM 715 C C . ASN A 1 98 ? 3.180 7.350 10.890 1.00 83.75 98 ASN A C 1
ATOM 717 O O . ASN A 1 98 ? 3.079 8.537 10.594 1.00 83.75 98 ASN A O 1
ATOM 721 N N . SER A 1 99 ? 2.547 6.391 10.214 1.00 84.75 99 SER A N 1
ATOM 722 C CA . SER A 1 99 ? 1.729 6.642 9.026 1.00 84.75 99 SER A CA 1
ATOM 723 C C . SER A 1 99 ? 0.540 7.552 9.325 1.00 84.75 99 SER A C 1
ATOM 725 O O . SER A 1 99 ? 0.270 8.459 8.547 1.00 84.75 99 SER A O 1
ATOM 727 N N . LEU A 1 100 ? -0.122 7.376 10.473 1.00 88.12 100 LEU A N 1
ATOM 728 C CA . LEU A 1 100 ? -1.239 8.230 10.902 1.00 88.12 100 LEU A CA 1
ATOM 729 C C . LEU A 1 100 ? -0.821 9.685 11.168 1.00 88.12 100 LEU A C 1
ATOM 731 O O . LEU A 1 100 ? -1.661 10.581 11.165 1.00 88.12 100 LEU A O 1
ATOM 735 N N . ARG A 1 101 ? 0.475 9.934 11.395 1.00 88.50 101 ARG A N 1
ATOM 736 C CA . ARG A 1 101 ? 1.028 11.287 11.541 1.00 88.50 101 ARG A CA 1
ATOM 737 C C . ARG A 1 101 ? 1.490 11.883 10.219 1.00 88.50 101 ARG A C 1
ATOM 739 O O . ARG A 1 101 ? 1.692 13.094 10.160 1.00 88.50 101 ARG A O 1
ATOM 746 N N . ASN A 1 102 ? 1.659 11.086 9.170 1.00 93.75 102 ASN A N 1
ATOM 747 C CA . ASN A 1 102 ? 2.073 11.595 7.870 1.00 93.75 102 ASN A CA 1
ATOM 748 C C . ASN A 1 102 ? 0.939 12.396 7.213 1.00 93.75 102 ASN A C 1
ATOM 750 O O . ASN A 1 102 ? -0.231 12.299 7.582 1.00 93.75 102 ASN A O 1
ATOM 754 N N . VAL A 1 103 ? 1.290 13.229 6.241 1.00 97.38 103 VAL A N 1
ATOM 755 C CA . VAL A 1 103 ? 0.323 13.761 5.282 1.00 97.38 103 VAL A CA 1
ATOM 756 C C . VAL A 1 103 ? -0.092 12.609 4.370 1.00 97.38 103 VAL A C 1
ATOM 758 O O . VAL A 1 103 ? 0.752 12.038 3.676 1.00 97.38 103 VAL A O 1
ATOM 761 N N . ASP A 1 104 ? -1.375 12.260 4.387 1.00 96.94 104 ASP A N 1
ATOM 762 C CA . ASP A 1 104 ? -1.937 11.270 3.473 1.00 96.94 104 ASP A CA 1
ATOM 763 C C . ASP A 1 104 ? -2.109 11.889 2.081 1.00 96.94 104 ASP A C 1
ATOM 765 O O . ASP A 1 104 ? -2.807 12.893 1.904 1.00 96.94 104 ASP A O 1
ATOM 769 N N . LEU A 1 105 ? -1.443 11.306 1.090 1.00 97.56 105 LEU A N 1
ATOM 770 C CA . LEU A 1 105 ? -1.445 11.749 -0.302 1.00 97.56 105 LEU A CA 1
ATOM 771 C C . LEU A 1 105 ? -2.183 10.779 -1.232 1.00 97.56 105 LEU A C 1
ATOM 773 O O . LEU A 1 105 ? -2.257 11.051 -2.434 1.00 97.56 105 LEU A O 1
ATOM 777 N N . VAL A 1 106 ? -2.751 9.695 -0.693 1.00 96.62 106 VAL A N 1
ATOM 778 C CA . VAL A 1 106 ? -3.545 8.736 -1.469 1.00 96.62 106 VAL A CA 1
ATOM 779 C C . VAL A 1 106 ? -4.755 9.446 -2.086 1.00 96.62 106 VAL A C 1
ATOM 781 O O . VAL A 1 106 ? -5.383 10.320 -1.469 1.00 96.62 106 VAL A O 1
ATOM 784 N N . GLY A 1 107 ? -5.050 9.107 -3.344 1.00 96.25 107 GLY A N 1
ATOM 785 C CA . GLY A 1 107 ? -6.184 9.650 -4.097 1.00 96.25 107 GLY A CA 1
ATOM 786 C C . GLY A 1 107 ? -6.040 11.122 -4.496 1.00 96.25 107 GLY A C 1
ATOM 787 O O . GLY A 1 107 ? -7.042 11.792 -4.736 1.00 96.25 107 GLY A O 1
ATOM 788 N N . THR A 1 108 ? -4.821 11.666 -4.513 1.00 97.38 108 THR A N 1
ATOM 789 C CA . THR A 1 108 ? -4.570 12.975 -5.134 1.00 97.38 108 THR A CA 1
ATOM 790 C C . THR A 1 108 ? -4.610 12.841 -6.655 1.00 97.38 108 THR A C 1
ATOM 792 O O . THR A 1 108 ? -3.947 11.978 -7.213 1.00 97.38 108 THR A O 1
ATOM 795 N N . ALA A 1 109 ? -5.357 13.717 -7.329 1.00 96.31 109 ALA A N 1
ATOM 796 C CA . ALA A 1 109 ? -5.513 13.699 -8.790 1.00 96.31 109 ALA A CA 1
ATOM 797 C C . ALA A 1 109 ? -4.538 14.641 -9.527 1.00 96.31 109 ALA A C 1
ATOM 799 O O . ALA A 1 109 ? -4.565 14.746 -10.753 1.00 96.31 109 ALA A O 1
ATOM 800 N N . SER A 1 110 ? -3.703 15.382 -8.790 1.00 96.62 110 SER A N 1
ATOM 801 C CA . SER A 1 110 ? -2.663 16.240 -9.359 1.00 96.62 110 SER A CA 1
ATOM 802 C C . SER A 1 110 ? -1.578 16.587 -8.341 1.00 96.62 110 SER A C 1
ATOM 804 O O . SER A 1 110 ? -1.794 16.536 -7.124 1.00 96.62 110 SER A O 1
ATOM 806 N N . TYR A 1 111 ? -0.423 17.039 -8.838 1.00 96.06 111 TYR A N 1
ATOM 807 C CA . TYR A 1 111 ? 0.649 17.549 -7.984 1.00 96.06 111 TYR A CA 1
ATOM 808 C C . TYR A 1 111 ? 0.225 18.793 -7.180 1.00 96.06 111 TYR A C 1
ATOM 810 O O . TYR A 1 111 ? 0.619 18.949 -6.026 1.00 96.06 111 TYR A O 1
ATOM 818 N N . ASP A 1 112 ? -0.658 19.635 -7.722 1.00 97.06 112 ASP A N 1
ATOM 819 C CA . ASP A 1 112 ? -1.201 20.783 -6.985 1.00 97.06 112 ASP A CA 1
ATOM 820 C C . ASP A 1 112 ? -2.029 20.348 -5.768 1.00 97.06 112 ASP A C 1
ATOM 822 O O . ASP A 1 112 ? -1.954 20.980 -4.713 1.00 97.06 112 ASP A O 1
ATOM 826 N N . GLN A 1 113 ? -2.771 19.236 -5.862 1.00 98.00 113 GLN A N 1
ATOM 827 C CA . GLN A 1 113 ? -3.479 18.676 -4.705 1.00 98.00 113 GLN A CA 1
ATOM 828 C C . GLN A 1 113 ? -2.511 18.128 -3.653 1.00 98.00 113 GLN A C 1
ATOM 830 O O . GLN A 1 113 ? -2.748 18.315 -2.457 1.00 98.00 113 GLN A O 1
ATOM 835 N N . VAL A 1 114 ? -1.409 17.497 -4.077 1.00 98.31 114 VAL A N 1
ATOM 836 C CA . VAL A 1 114 ? -0.329 17.093 -3.162 1.00 98.31 114 VAL A CA 1
ATOM 837 C C . VAL A 1 114 ? 0.205 18.317 -2.419 1.00 98.31 114 VAL A C 1
ATOM 839 O O . VAL A 1 114 ? 0.222 18.323 -1.188 1.00 98.31 114 VAL A O 1
ATOM 842 N N . ILE A 1 115 ? 0.570 19.381 -3.142 1.00 98.56 115 ILE A N 1
ATOM 843 C CA . ILE A 1 115 ? 1.073 20.627 -2.547 1.00 98.56 115 ILE A CA 1
ATOM 844 C C . ILE A 1 115 ? 0.041 21.228 -1.587 1.00 98.56 115 ILE A C 1
ATOM 846 O O . ILE A 1 115 ? 0.405 21.608 -0.476 1.00 98.56 115 ILE A O 1
ATOM 850 N N . ALA A 1 116 ? -1.240 21.265 -1.958 1.00 98.62 116 ALA A N 1
ATOM 851 C CA . ALA A 1 116 ? -2.300 21.801 -1.106 1.00 98.62 116 ALA A CA 1
ATOM 852 C C . ALA A 1 116 ? -2.408 21.057 0.237 1.00 98.62 116 ALA A C 1
ATOM 854 O O . ALA A 1 116 ? -2.500 21.702 1.286 1.00 98.62 116 ALA A O 1
ATOM 855 N N . ARG A 1 117 ? -2.331 19.716 0.231 1.00 98.56 117 ARG A N 1
ATOM 856 C CA . ARG A 1 117 ? -2.336 18.909 1.468 1.00 98.56 117 ARG A CA 1
ATOM 857 C C . ARG A 1 117 ? -1.099 19.182 2.331 1.00 98.56 117 ARG A C 1
ATOM 859 O O . ARG A 1 117 ? -1.217 19.296 3.551 1.00 98.56 117 ARG A O 1
ATOM 866 N N . VAL A 1 118 ? 0.076 19.346 1.719 1.00 98.50 118 VAL A N 1
ATOM 867 C CA . VAL A 1 118 ? 1.312 19.672 2.454 1.00 98.50 118 VAL A CA 1
ATOM 868 C C . VAL A 1 118 ? 1.267 21.093 3.025 1.00 98.50 118 VAL A C 1
ATOM 870 O O . VAL A 1 118 ? 1.644 21.287 4.178 1.00 98.50 118 VAL A O 1
ATOM 873 N N . VAL A 1 119 ? 0.763 22.078 2.276 1.00 98.50 119 VAL A N 1
ATOM 874 C CA . VAL A 1 119 ? 0.584 23.463 2.753 1.00 98.50 119 VAL A CA 1
ATOM 875 C C . VAL A 1 119 ? -0.390 23.513 3.928 1.00 98.50 119 VAL A C 1
ATOM 877 O O . VAL A 1 119 ? -0.129 24.218 4.902 1.00 98.50 119 VAL A O 1
ATOM 880 N N . ALA A 1 120 ? -1.488 22.752 3.870 1.00 98.19 120 ALA A N 1
ATOM 881 C CA . ALA A 1 120 ? -2.417 22.639 4.991 1.00 98.19 120 ALA A CA 1
ATOM 882 C C . ALA A 1 120 ? -1.701 22.126 6.249 1.00 98.19 120 ALA A C 1
ATOM 884 O O . ALA A 1 120 ? -1.792 22.757 7.299 1.00 98.19 120 ALA A O 1
ATOM 885 N N . ARG A 1 121 ? -0.891 21.063 6.122 1.00 97.56 121 ARG A N 1
ATOM 886 C CA . ARG A 1 121 ? -0.080 20.568 7.242 1.00 97.56 121 ARG A CA 1
ATOM 887 C C . ARG A 1 121 ? 0.941 21.596 7.731 1.00 97.56 121 ARG A C 1
ATOM 889 O O . ARG A 1 121 ? 1.119 21.736 8.938 1.00 97.56 121 ARG A O 1
ATOM 896 N N . ALA A 1 122 ? 1.607 22.306 6.825 1.00 97.62 122 ALA A N 1
ATOM 897 C CA . ALA A 1 122 ? 2.619 23.298 7.178 1.00 97.62 122 ALA A CA 1
ATOM 898 C C . ALA A 1 122 ? 2.050 24.420 8.061 1.00 97.62 122 ALA A C 1
ATOM 900 O O . ALA A 1 122 ? 2.701 24.820 9.018 1.00 97.62 122 ALA A O 1
ATOM 901 N N . ARG A 1 123 ? 0.808 24.863 7.818 1.00 97.06 123 ARG A N 1
ATOM 902 C CA . ARG A 1 123 ? 0.141 25.905 8.628 1.00 97.06 123 ARG A CA 1
ATOM 903 C C . ARG A 1 123 ? -0.063 25.521 10.094 1.00 97.06 123 ARG A C 1
ATOM 905 O O . ARG A 1 123 ? -0.137 26.398 10.946 1.00 97.06 123 ARG A O 1
ATOM 912 N N . GLU A 1 124 ? -0.163 24.229 10.375 1.00 96.12 124 GLU A N 1
ATOM 913 C CA . GLU A 1 124 ? -0.374 23.677 11.719 1.00 96.12 124 GLU A CA 1
ATOM 914 C C . GLU A 1 124 ? 0.934 23.188 12.356 1.00 96.12 124 GLU A C 1
ATOM 916 O O . GLU A 1 124 ? 0.945 22.687 13.480 1.00 96.12 124 GLU A O 1
ATOM 921 N N . THR A 1 125 ? 2.048 23.308 11.634 1.00 96.00 125 THR A N 1
ATOM 922 C CA . THR A 1 125 ? 3.344 22.768 12.028 1.00 96.00 125 THR A CA 1
ATOM 923 C C . THR A 1 125 ? 4.286 23.924 12.378 1.00 96.00 125 THR A C 1
ATOM 925 O O . THR A 1 125 ? 4.422 24.852 11.585 1.00 96.00 125 THR A O 1
ATOM 928 N N . PRO A 1 126 ? 4.986 23.904 13.527 1.00 96.88 126 PRO A N 1
ATOM 929 C CA . PRO A 1 126 ? 5.988 24.923 13.836 1.00 96.88 126 PRO A CA 1
ATOM 930 C C . PRO A 1 126 ? 7.096 24.982 12.774 1.00 96.88 126 PRO A C 1
ATOM 932 O O . PRO A 1 126 ? 7.603 23.936 12.352 1.00 96.88 126 PRO A O 1
ATOM 935 N N . ALA A 1 127 ? 7.484 26.193 12.360 1.00 94.62 127 ALA A N 1
ATOM 936 C CA . ALA A 1 127 ? 8.517 26.426 11.346 1.00 94.62 127 ALA A CA 1
ATOM 937 C C . ALA A 1 127 ? 9.810 25.640 11.637 1.00 94.62 127 ALA A C 1
ATOM 939 O O . ALA A 1 127 ? 10.212 25.483 12.790 1.00 94.62 127 ALA A O 1
ATOM 940 N N . GLY A 1 128 ? 10.450 25.114 10.591 1.00 93.94 128 GLY A N 1
ATOM 941 C CA . GLY A 1 128 ? 11.648 24.276 10.695 1.00 93.94 128 GLY A CA 1
ATOM 942 C C . GLY A 1 128 ? 11.389 22.810 11.069 1.00 93.94 128 GLY A C 1
ATOM 943 O O . GLY A 1 128 ? 12.295 21.986 10.940 1.00 93.94 128 GLY A O 1
ATOM 944 N N . THR A 1 129 ? 10.169 22.444 11.477 1.00 96.81 129 THR A N 1
ATOM 945 C CA . THR A 1 129 ? 9.815 21.041 11.750 1.00 96.81 129 THR A CA 1
ATOM 946 C C . THR A 1 129 ? 9.609 20.274 10.444 1.00 96.81 129 THR A C 1
ATOM 948 O O . THR A 1 129 ? 9.023 20.801 9.496 1.00 96.81 129 THR A O 1
ATOM 951 N N . TRP A 1 130 ? 10.067 19.019 10.406 1.00 97.19 130 TRP A N 1
ATOM 952 C CA . TRP A 1 130 ? 9.901 18.124 9.261 1.00 97.19 130 TRP A CA 1
ATOM 953 C C . TRP A 1 130 ? 8.431 17.792 8.999 1.00 97.19 130 TRP A C 1
ATOM 955 O O . TRP A 1 130 ? 7.687 17.446 9.918 1.00 97.19 130 TRP A O 1
ATOM 965 N N . ILE A 1 131 ? 8.048 17.813 7.724 1.00 97.94 131 ILE A N 1
ATOM 966 C CA . ILE A 1 131 ? 6.750 17.336 7.249 1.00 97.94 131 ILE A CA 1
ATOM 967 C C . ILE A 1 131 ? 6.975 16.073 6.424 1.00 97.94 131 ILE A C 1
ATOM 969 O O . ILE A 1 131 ? 7.641 16.091 5.388 1.00 97.94 131 ILE A O 1
ATOM 973 N N . LEU A 1 132 ? 6.399 14.970 6.896 1.00 97.62 132 LEU A N 1
ATOM 974 C CA . LEU A 1 132 ? 6.451 13.671 6.237 1.00 97.62 132 LEU A CA 1
ATOM 975 C C . LEU A 1 132 ? 5.104 13.381 5.579 1.00 97.62 132 LEU A C 1
ATOM 977 O O . LEU A 1 132 ? 4.058 13.632 6.179 1.00 97.62 132 LEU A O 1
ATOM 981 N N . GLY A 1 133 ? 5.117 12.840 4.366 1.00 97.25 133 GLY A N 1
ATOM 982 C CA . GLY A 1 133 ? 3.916 12.427 3.641 1.00 97.25 133 GLY A CA 1
ATOM 983 C C . GLY A 1 133 ? 4.119 11.115 2.895 1.00 97.25 133 GLY A C 1
ATOM 984 O O . GLY A 1 133 ? 5.252 10.724 2.611 1.00 97.25 133 GLY A O 1
ATOM 985 N N . ARG A 1 134 ? 3.023 10.423 2.576 1.00 97.00 134 ARG A N 1
ATOM 986 C CA . ARG A 1 134 ? 3.064 9.189 1.781 1.00 97.00 134 ARG A CA 1
ATOM 987 C C . ARG A 1 134 ? 1.822 9.045 0.911 1.00 97.00 134 ARG A C 1
ATOM 989 O O . ARG A 1 134 ? 0.745 9.464 1.316 1.00 97.00 134 ARG A O 1
ATOM 996 N N . GLY A 1 135 ? 1.975 8.400 -0.244 1.00 96.31 135 GLY A N 1
ATOM 997 C CA . GLY A 1 135 ? 0.844 7.868 -1.010 1.00 96.31 135 GLY A CA 1
ATOM 998 C C . GLY A 1 135 ? 0.534 8.602 -2.306 1.00 96.31 135 GLY A C 1
ATOM 999 O O . GLY A 1 135 ? -0.485 8.314 -2.914 1.00 96.31 135 GLY A O 1
ATOM 1000 N N . TRP A 1 136 ? 1.387 9.534 -2.737 1.00 97.25 136 TRP A N 1
ATOM 1001 C CA . TRP A 1 136 ? 1.218 10.149 -4.049 1.00 97.25 136 TRP A CA 1
ATOM 1002 C C . TRP A 1 136 ? 1.502 9.118 -5.147 1.00 97.25 136 TRP A C 1
ATOM 1004 O O . TRP A 1 136 ? 2.406 8.288 -4.998 1.00 97.25 136 TRP A O 1
ATOM 1014 N N . ASP A 1 137 ? 0.750 9.195 -6.242 1.00 96.88 137 ASP A N 1
ATOM 1015 C CA . ASP A 1 137 ? 0.994 8.429 -7.460 1.00 96.88 137 ASP A CA 1
ATOM 1016 C C . ASP A 1 137 ? 0.696 9.297 -8.682 1.00 96.88 137 ASP A C 1
ATOM 1018 O O . ASP A 1 137 ? -0.438 9.698 -8.920 1.00 96.88 137 ASP A O 1
ATOM 1022 N N . GLN A 1 138 ? 1.728 9.594 -9.467 1.00 94.44 138 GLN A N 1
ATOM 1023 C CA . GLN A 1 138 ? 1.589 10.376 -10.691 1.00 94.44 138 GLN A CA 1
ATOM 1024 C C . GLN A 1 138 ? 0.817 9.639 -11.793 1.00 94.44 138 GLN A C 1
ATOM 1026 O O . GLN A 1 138 ? 0.385 10.266 -12.755 1.00 94.44 138 GLN A O 1
ATOM 1031 N N . ASN A 1 139 ? 0.634 8.321 -11.665 1.00 92.81 139 ASN A N 1
ATOM 1032 C CA . ASN A 1 139 ? -0.202 7.551 -12.585 1.00 92.81 139 ASN A CA 1
ATOM 1033 C C . ASN A 1 139 ? -1.689 7.929 -12.488 1.00 92.81 139 ASN A C 1
ATOM 1035 O O . ASN A 1 139 ? -2.410 7.784 -13.471 1.00 92.81 139 ASN A O 1
ATOM 1039 N N . ASP A 1 140 ? -2.129 8.439 -11.334 1.00 92.25 140 ASP A N 1
ATOM 1040 C CA . ASP A 1 140 ? -3.511 8.880 -11.108 1.00 92.25 140 ASP A CA 1
ATOM 1041 C C . ASP A 1 140 ? -3.761 10.306 -11.633 1.00 92.25 140 ASP A C 1
ATOM 1043 O O . ASP A 1 140 ? -4.874 10.834 -11.549 1.00 92.25 140 ASP A O 1
ATOM 1047 N N . TRP A 1 141 ? -2.719 10.974 -12.134 1.00 93.38 141 TRP A N 1
ATOM 1048 C CA . TRP A 1 141 ? -2.777 12.357 -12.593 1.00 93.38 141 TRP A CA 1
ATOM 1049 C C . TRP A 1 141 ? -2.948 12.411 -14.112 1.00 93.38 141 TRP A C 1
ATOM 1051 O O . TRP A 1 141 ? -2.572 11.496 -14.839 1.00 93.38 141 TRP A O 1
ATOM 1061 N N . GLY A 1 142 ? -3.450 13.537 -14.627 1.00 85.88 142 GLY A N 1
ATOM 1062 C CA . GLY A 1 142 ? -3.515 13.769 -16.079 1.00 85.88 142 GLY A CA 1
ATOM 1063 C C . GLY A 1 142 ? -2.142 13.851 -16.773 1.00 85.88 142 GLY A C 1
ATOM 1064 O O . GLY A 1 142 ? -2.079 13.862 -17.999 1.00 85.88 142 GLY A O 1
ATOM 1065 N N . ASP A 1 143 ? -1.054 13.915 -16.001 1.00 80.06 143 ASP A N 1
ATOM 1066 C CA . ASP A 1 143 ? 0.334 13.940 -16.456 1.00 80.06 143 ASP A CA 1
ATOM 1067 C C . ASP A 1 143 ? 1.161 12.947 -15.631 1.00 80.06 143 ASP A C 1
ATOM 1069 O O . ASP A 1 143 ? 1.334 13.125 -14.426 1.00 80.06 143 ASP A O 1
ATOM 1073 N N . THR A 1 144 ? 1.693 11.917 -16.292 1.00 82.31 144 THR A N 1
ATOM 1074 C CA . THR A 1 144 ? 2.431 10.817 -15.650 1.00 82.31 144 THR A CA 1
ATOM 1075 C C . THR A 1 144 ? 3.908 11.132 -15.415 1.00 82.31 144 THR A C 1
ATOM 1077 O O . THR A 1 144 ? 4.676 10.255 -15.001 1.00 82.31 144 THR A O 1
ATOM 1080 N N . ARG A 1 145 ? 4.360 12.352 -15.728 1.00 84.38 145 ARG A N 1
ATOM 1081 C CA . ARG A 1 145 ? 5.733 12.774 -15.442 1.00 84.38 145 ARG A CA 1
ATOM 1082 C C . ARG A 1 145 ? 5.942 12.898 -13.939 1.00 84.38 145 ARG A C 1
ATOM 1084 O O . ARG A 1 145 ? 5.079 13.352 -13.194 1.00 84.38 145 ARG A O 1
ATOM 1091 N N . PHE A 1 146 ? 7.139 12.528 -13.497 1.00 81.38 146 PHE A N 1
ATOM 1092 C CA . PHE A 1 146 ? 7.527 12.718 -12.108 1.00 81.38 146 PHE A CA 1
ATOM 1093 C C . PHE A 1 146 ? 7.574 14.213 -11.753 1.00 81.38 146 PHE A C 1
ATOM 1095 O O . PHE A 1 146 ? 8.109 15.007 -12.535 1.00 81.38 146 PHE A O 1
ATOM 1102 N N . PRO A 1 147 ? 7.048 14.603 -10.579 1.00 87.88 147 PRO A N 1
ATOM 1103 C CA . PRO A 1 147 ? 7.102 15.983 -10.126 1.00 87.88 147 PRO A CA 1
ATOM 1104 C C . PRO A 1 147 ? 8.532 16.389 -9.771 1.00 87.88 147 PRO A C 1
ATOM 1106 O O . PRO A 1 147 ? 9.333 15.585 -9.290 1.00 87.88 147 PRO A O 1
ATOM 1109 N N . THR A 1 148 ? 8.830 17.673 -9.942 1.00 85.94 148 THR A N 1
ATOM 1110 C CA . THR A 1 148 ? 10.089 18.277 -9.507 1.00 85.94 148 THR A CA 1
ATOM 1111 C C . THR A 1 148 ? 9.879 19.124 -8.250 1.00 85.94 148 THR A C 1
ATOM 1113 O O . THR A 1 148 ? 8.758 19.519 -7.901 1.00 85.94 148 THR A O 1
ATOM 1116 N N . HIS A 1 149 ? 10.957 19.376 -7.511 1.00 90.94 149 HIS A N 1
ATOM 1117 C CA . HIS A 1 149 ? 10.862 19.949 -6.171 1.00 90.94 149 HIS A CA 1
ATOM 1118 C C . HIS A 1 149 ? 10.507 21.443 -6.143 1.00 90.94 149 HIS A C 1
ATOM 1120 O O . HIS A 1 149 ? 10.103 21.944 -5.098 1.00 90.94 149 HIS A O 1
ATOM 1126 N N . GLU A 1 150 ? 10.665 22.187 -7.238 1.00 92.88 150 GLU A N 1
ATOM 1127 C CA . GLU A 1 150 ? 10.616 23.654 -7.254 1.00 92.88 150 GLU A CA 1
ATOM 1128 C C . GLU A 1 150 ? 9.250 24.198 -6.828 1.00 92.88 150 GLU A C 1
ATOM 1130 O O . GLU A 1 150 ? 9.184 25.176 -6.080 1.00 92.88 150 GLU A O 1
ATOM 1135 N N . ALA A 1 151 ? 8.158 23.563 -7.267 1.00 94.06 151 ALA A N 1
ATOM 1136 C CA . ALA A 1 151 ? 6.806 23.961 -6.879 1.00 94.06 151 ALA A CA 1
ATOM 1137 C C . ALA A 1 151 ? 6.564 23.742 -5.376 1.00 94.06 151 ALA A C 1
ATOM 1139 O O . ALA A 1 151 ? 6.105 24.655 -4.687 1.00 94.06 151 ALA A O 1
ATOM 1140 N N . LEU A 1 152 ? 6.969 22.582 -4.850 1.00 97.12 152 LEU A N 1
ATOM 1141 C CA . LEU A 1 152 ? 6.900 22.265 -3.423 1.00 97.12 152 LEU A CA 1
ATOM 1142 C C . LEU A 1 152 ? 7.799 23.188 -2.584 1.00 97.12 152 LEU A C 1
ATOM 1144 O O . LEU A 1 152 ? 7.377 23.671 -1.536 1.00 97.12 152 LEU A O 1
ATOM 1148 N N . SER A 1 153 ? 9.008 23.491 -3.064 1.00 97.56 153 SER A N 1
ATOM 1149 C CA . SER A 1 153 ? 9.937 24.431 -2.427 1.00 97.56 153 SER A CA 1
ATOM 1150 C C . SER A 1 153 ? 9.361 25.838 -2.313 1.00 97.56 153 SER A C 1
ATOM 1152 O O . SER A 1 153 ? 9.542 26.473 -1.279 1.00 97.56 153 SER A O 1
ATOM 1154 N N . ARG A 1 154 ? 8.691 26.341 -3.362 1.00 98.19 154 ARG A N 1
ATOM 1155 C CA . ARG A 1 154 ? 8.044 27.662 -3.323 1.00 98.19 154 ARG A CA 1
ATOM 1156 C C . ARG A 1 154 ? 6.853 27.686 -2.373 1.00 98.19 154 ARG A C 1
ATOM 1158 O O . ARG A 1 154 ? 6.644 28.690 -1.705 1.00 98.19 154 ARG A O 1
ATOM 1165 N N . ALA A 1 155 ? 6.071 26.608 -2.340 1.00 98.06 155 ALA A N 1
ATOM 1166 C CA . ALA A 1 155 ? 4.863 26.538 -1.527 1.00 98.06 155 ALA A CA 1
ATOM 1167 C C . ALA A 1 155 ? 5.160 26.355 -0.031 1.00 98.06 155 ALA A C 1
ATOM 1169 O O . ALA A 1 155 ? 4.403 26.844 0.805 1.00 98.06 155 ALA A O 1
ATOM 1170 N N . VAL A 1 156 ? 6.244 25.648 0.306 1.00 97.94 156 VAL A N 1
ATOM 1171 C CA . VAL A 1 156 ? 6.622 25.326 1.688 1.00 97.94 156 VAL A CA 1
ATOM 1172 C C . VAL A 1 156 ? 8.137 25.517 1.876 1.00 97.94 156 VAL A C 1
ATOM 1174 O O . VAL A 1 156 ? 8.883 24.535 1.929 1.00 97.94 156 VAL A O 1
ATOM 1177 N N . PRO A 1 157 ? 8.631 26.769 1.939 1.00 97.06 157 PRO A N 1
ATOM 1178 C CA . PRO A 1 157 ? 10.067 27.050 2.035 1.00 97.06 157 PRO A CA 1
ATOM 1179 C C . PRO A 1 157 ? 10.645 26.834 3.443 1.00 97.06 157 PRO A C 1
ATOM 1181 O O . PRO A 1 157 ? 11.831 26.519 3.569 1.00 97.06 157 PRO A O 1
ATOM 1184 N N . ASP A 1 158 ? 9.810 26.966 4.479 1.00 95.62 158 ASP A N 1
ATOM 1185 C CA . ASP A 1 158 ? 10.232 27.024 5.888 1.00 95.62 158 ASP A CA 1
ATOM 1186 C C . ASP A 1 158 ? 10.247 25.660 6.593 1.00 95.62 158 ASP A C 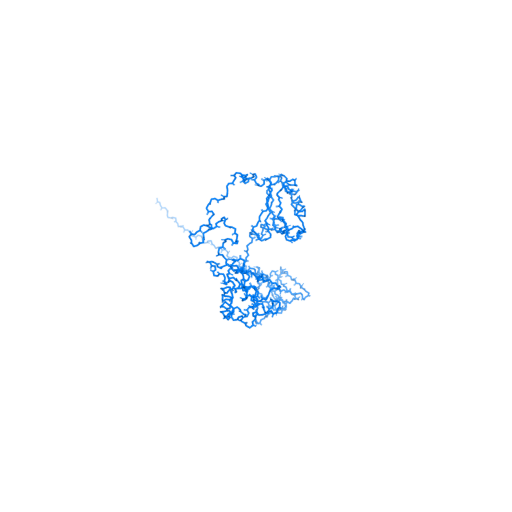1
ATOM 1188 O O . ASP A 1 158 ? 10.609 25.563 7.765 1.00 95.62 158 ASP A O 1
ATOM 1192 N N . HIS A 1 159 ? 9.874 24.590 5.886 1.00 98.12 159 HIS A N 1
ATOM 1193 C CA . HIS A 1 159 ? 9.860 23.229 6.419 1.00 98.12 159 HIS A CA 1
ATOM 1194 C C . HIS A 1 159 ? 10.631 22.283 5.507 1.00 98.12 159 HIS A C 1
ATOM 1196 O O . HIS A 1 159 ? 10.403 22.290 4.297 1.00 98.12 159 HIS A O 1
ATOM 1202 N N . PRO A 1 160 ? 11.495 21.412 6.047 1.00 98.38 160 PRO A N 1
ATOM 1203 C CA . PRO A 1 160 ? 11.949 20.230 5.330 1.00 98.38 160 PRO A CA 1
ATOM 1204 C C . PRO A 1 160 ? 10.761 19.303 5.028 1.00 98.38 160 PRO A C 1
ATOM 1206 O O . PRO A 1 160 ? 10.036 18.908 5.942 1.00 98.38 160 PRO A O 1
ATOM 1209 N N . VAL A 1 161 ? 10.555 18.952 3.756 1.00 98.56 161 VAL A N 1
ATOM 1210 C CA . VAL A 1 161 ? 9.452 18.076 3.325 1.00 98.56 161 VAL A CA 1
ATOM 1211 C C . VAL A 1 161 ? 9.991 16.813 2.654 1.00 98.56 161 VAL A C 1
ATOM 1213 O O . VAL A 1 161 ? 10.850 16.906 1.776 1.00 98.56 161 VAL A O 1
ATOM 1216 N N . VAL A 1 162 ? 9.447 15.651 3.035 1.00 98.00 162 VAL A N 1
ATOM 1217 C CA . VAL A 1 162 ? 9.743 14.333 2.444 1.00 98.00 162 VAL A CA 1
ATOM 1218 C C . VAL A 1 162 ? 8.439 13.597 2.154 1.00 98.00 162 VAL A C 1
ATOM 1220 O O . VAL A 1 162 ? 7.686 13.287 3.076 1.00 98.00 162 VAL A O 1
ATOM 1223 N N . LEU A 1 163 ? 8.171 13.310 0.880 1.00 98.12 163 LEU A N 1
ATOM 1224 C CA . LEU A 1 163 ? 6.937 12.675 0.420 1.00 98.12 163 LEU A CA 1
ATOM 1225 C C . LEU A 1 163 ? 7.255 11.358 -0.291 1.00 98.12 163 LEU A C 1
ATOM 1227 O O . LEU A 1 163 ? 7.763 11.355 -1.414 1.00 98.12 163 LEU A O 1
ATOM 1231 N N . THR A 1 164 ? 6.934 10.231 0.333 1.00 96.88 164 THR A N 1
ATOM 1232 C CA . THR A 1 164 ? 7.161 8.902 -0.247 1.00 96.88 164 THR A CA 1
ATOM 1233 C C . THR A 1 164 ? 6.025 8.521 -1.199 1.00 96.88 164 THR A C 1
ATOM 1235 O O . THR A 1 164 ? 4.845 8.695 -0.882 1.00 96.88 164 THR A O 1
ATOM 1238 N N . ARG A 1 165 ? 6.372 7.991 -2.371 1.00 96.81 165 ARG A N 1
ATOM 1239 C CA . ARG A 1 165 ? 5.414 7.491 -3.363 1.00 96.81 165 ARG A CA 1
ATOM 1240 C C . ARG A 1 165 ? 4.614 6.312 -2.800 1.00 96.81 165 ARG A C 1
ATOM 1242 O O . ARG A 1 165 ? 5.053 5.659 -1.848 1.00 96.81 165 ARG A O 1
ATOM 1249 N N . ILE A 1 166 ? 3.439 6.043 -3.370 1.00 95.31 166 ILE A N 1
ATOM 1250 C CA . ILE A 1 166 ? 2.557 4.942 -2.953 1.00 95.31 166 ILE A CA 1
ATOM 1251 C C . ILE A 1 166 ? 3.286 3.588 -2.850 1.00 95.31 166 ILE A C 1
ATOM 1253 O O . ILE A 1 166 ? 3.157 2.894 -1.839 1.00 95.31 166 ILE A O 1
ATOM 1257 N N . ASP A 1 167 ? 4.156 3.289 -3.817 1.00 91.31 167 ASP A N 1
ATOM 1258 C CA . ASP A 1 167 ? 4.937 2.049 -3.910 1.00 91.31 167 ASP A CA 1
ATOM 1259 C C . ASP A 1 167 ? 6.107 1.955 -2.911 1.00 91.31 167 ASP A C 1
ATOM 1261 O O . ASP A 1 167 ? 6.642 0.875 -2.691 1.00 91.31 167 ASP A O 1
ATOM 1265 N N . GLY A 1 168 ? 6.511 3.061 -2.278 1.00 90.69 168 GLY A N 1
ATOM 1266 C CA . GLY A 1 168 ? 7.674 3.108 -1.390 1.00 90.69 168 GLY A CA 1
ATOM 1267 C C . GLY A 1 168 ? 9.041 3.190 -2.079 1.00 90.69 168 GLY A C 1
ATOM 1268 O O . GLY A 1 168 ? 10.043 3.210 -1.368 1.00 90.69 168 GLY A O 1
ATOM 1269 N N . HIS A 1 169 ? 9.101 3.270 -3.410 1.00 85.25 169 HIS A N 1
ATOM 1270 C CA . HIS A 1 169 ? 10.348 3.196 -4.186 1.00 85.25 169 HIS A CA 1
ATOM 1271 C C . HIS A 1 169 ? 10.855 4.556 -4.679 1.00 85.25 169 HIS A C 1
ATOM 1273 O O . HIS A 1 169 ? 11.980 4.657 -5.165 1.00 85.25 169 HIS A O 1
ATOM 1279 N N . ALA A 1 170 ? 10.053 5.612 -4.541 1.00 84.69 170 ALA A N 1
ATOM 1280 C CA . ALA A 1 170 ? 10.448 6.975 -4.873 1.00 84.69 170 ALA A CA 1
ATOM 1281 C C . ALA A 1 170 ? 10.078 7.947 -3.752 1.00 84.69 170 ALA A C 1
ATOM 1283 O O . ALA A 1 170 ? 9.096 7.757 -3.031 1.00 84.69 170 ALA A O 1
ATOM 1284 N N . THR A 1 171 ? 10.855 9.021 -3.632 1.00 92.62 171 THR A N 1
ATOM 1285 C CA . THR A 1 171 ? 10.603 10.091 -2.669 1.00 92.62 171 THR A CA 1
ATOM 1286 C C . THR A 1 171 ? 10.797 11.442 -3.342 1.00 92.62 171 THR A C 1
ATOM 1288 O O . THR A 1 171 ? 11.831 11.691 -3.957 1.00 92.62 171 THR A O 1
ATOM 1291 N N . LEU A 1 172 ? 9.811 12.322 -3.185 1.00 94.69 172 LEU A N 1
ATOM 1292 C CA . LEU A 1 172 ? 9.901 13.732 -3.542 1.00 94.69 172 LEU A CA 1
ATOM 1293 C C . LEU A 1 172 ? 10.289 14.530 -2.293 1.00 94.69 172 LEU A C 1
ATOM 1295 O O . LEU A 1 172 ? 9.640 14.421 -1.252 1.00 94.69 172 LEU A O 1
ATOM 1299 N N . VAL A 1 173 ? 11.331 15.348 -2.398 1.00 95.75 173 VAL A N 1
ATOM 1300 C CA . VAL A 1 173 ? 11.799 16.228 -1.318 1.00 95.75 173 VAL A CA 1
ATOM 1301 C C . VAL A 1 173 ? 11.843 17.671 -1.794 1.00 95.75 173 VAL A C 1
ATOM 1303 O O . VAL A 1 173 ? 12.022 17.911 -2.983 1.00 95.75 173 VAL A O 1
ATOM 1306 N N . ASN A 1 174 ? 11.693 18.637 -0.887 1.00 97.56 174 ASN A N 1
ATOM 1307 C CA . ASN A 1 174 ? 11.869 20.053 -1.221 1.00 97.56 174 ASN A CA 1
ATOM 1308 C C . ASN A 1 174 ? 13.317 20.531 -1.001 1.00 97.56 174 ASN A C 1
ATOM 1310 O O . ASN A 1 174 ? 14.171 19.824 -0.463 1.00 97.56 174 ASN A O 1
ATOM 1314 N N . GLN A 1 175 ? 13.592 21.783 -1.370 1.00 94.62 175 GLN A N 1
ATOM 1315 C CA . GLN A 1 175 ? 14.924 22.375 -1.222 1.00 94.62 175 GLN A CA 1
ATOM 1316 C C . GLN A 1 175 ? 15.384 22.450 0.242 1.00 94.62 175 GLN A C 1
ATOM 1318 O O . GLN A 1 175 ? 16.577 22.305 0.509 1.00 94.62 175 GLN A O 1
ATOM 1323 N N . ALA A 1 176 ? 14.474 22.686 1.193 1.00 96.94 176 ALA A N 1
ATOM 1324 C CA . ALA A 1 176 ? 14.816 22.733 2.613 1.00 96.94 176 ALA A CA 1
ATOM 1325 C C . ALA A 1 176 ? 15.294 21.367 3.129 1.00 96.94 176 ALA A C 1
ATOM 1327 O O . ALA A 1 176 ? 16.296 21.315 3.839 1.00 96.94 176 ALA A O 1
ATOM 1328 N N . ALA A 1 177 ? 14.649 20.274 2.709 1.00 96.12 177 ALA A N 1
ATOM 1329 C CA . ALA A 1 177 ? 15.083 18.914 3.017 1.00 96.12 177 ALA A CA 1
ATOM 1330 C C . ALA A 1 177 ? 16.437 18.577 2.377 1.00 96.12 177 ALA A C 1
ATOM 1332 O O . ALA A 1 177 ? 17.310 18.058 3.068 1.00 96.12 177 ALA A O 1
ATOM 1333 N N . LEU A 1 178 ? 16.655 18.940 1.105 1.00 87.50 178 LEU A N 1
ATOM 1334 C CA . LEU A 1 178 ? 17.956 18.758 0.443 1.00 87.50 178 LEU A CA 1
ATOM 1335 C C . LEU A 1 178 ? 19.081 19.487 1.192 1.00 87.50 178 LEU A C 1
ATOM 1337 O O . LEU A 1 178 ? 20.119 18.891 1.470 1.00 87.50 178 LEU A O 1
ATOM 1341 N N . ARG A 1 179 ? 18.855 20.750 1.591 1.00 92.88 179 ARG A N 1
ATOM 1342 C CA . ARG A 1 179 ? 19.820 21.522 2.395 1.00 92.88 179 ARG A CA 1
ATOM 1343 C C . ARG A 1 179 ? 20.078 20.880 3.756 1.00 92.88 179 ARG A C 1
ATOM 1345 O O . ARG A 1 179 ? 21.233 20.755 4.143 1.00 92.88 179 ARG A O 1
ATOM 1352 N N . ALA A 1 180 ? 19.025 20.467 4.462 1.00 92.62 180 ALA A N 1
ATOM 1353 C CA . ALA A 1 180 ? 19.146 19.823 5.769 1.00 92.62 180 ALA A CA 1
ATOM 1354 C C . ALA A 1 180 ? 19.902 18.484 5.693 1.00 92.62 180 ALA A C 1
ATOM 1356 O O . ALA A 1 180 ? 20.619 18.135 6.625 1.00 92.62 180 ALA A O 1
ATOM 1357 N N . ALA A 1 181 ? 19.771 17.764 4.576 1.00 86.19 181 ALA A N 1
ATOM 1358 C CA . ALA A 1 181 ? 20.469 16.509 4.314 1.00 86.19 181 ALA A CA 1
ATOM 1359 C C . ALA A 1 181 ? 21.886 16.690 3.729 1.00 86.19 181 ALA A C 1
ATOM 1361 O O . ALA A 1 181 ? 22.585 15.701 3.530 1.00 86.19 181 ALA A O 1
ATOM 1362 N N . GLY A 1 182 ? 22.314 17.922 3.422 1.00 88.75 182 GLY A N 1
ATOM 1363 C CA . GLY A 1 182 ? 23.600 18.180 2.764 1.00 88.75 182 GLY A CA 1
ATOM 1364 C C . GLY A 1 182 ? 23.683 17.657 1.324 1.00 88.75 182 GLY A C 1
ATOM 1365 O O . GLY A 1 182 ? 24.782 17.432 0.821 1.00 88.75 182 GLY A O 1
ATOM 1366 N N . VAL A 1 183 ? 22.540 17.452 0.660 1.00 79.31 183 VAL A N 1
ATOM 1367 C CA . VAL A 1 183 ? 22.481 16.989 -0.731 1.00 79.31 183 VAL A CA 1
ATOM 1368 C C . VAL A 1 183 ? 22.599 18.189 -1.665 1.00 79.31 183 VAL A C 1
ATOM 1370 O O . VAL A 1 183 ? 21.754 19.088 -1.666 1.00 79.31 183 VAL A O 1
ATOM 1373 N N . THR A 1 184 ? 23.653 18.200 -2.472 1.00 80.19 184 THR A N 1
ATOM 1374 C CA . THR A 1 184 ? 23.947 19.235 -3.464 1.00 80.19 184 THR A CA 1
ATOM 1375 C C . THR A 1 184 ? 24.191 18.604 -4.831 1.00 80.19 184 THR A C 1
ATOM 1377 O O . THR A 1 184 ? 24.276 17.387 -4.971 1.00 80.19 184 THR A O 1
ATOM 1380 N N . ALA A 1 185 ? 24.381 19.435 -5.857 1.00 71.19 185 ALA A N 1
ATOM 1381 C CA . ALA A 1 185 ? 24.802 18.963 -7.177 1.00 71.19 185 ALA A CA 1
ATOM 1382 C C . ALA A 1 185 ? 26.196 18.292 -7.182 1.00 71.19 185 ALA A C 1
ATOM 1384 O O . ALA A 1 185 ? 26.585 17.706 -8.186 1.00 71.19 185 ALA A O 1
ATOM 1385 N N . GLN A 1 186 ? 26.961 18.396 -6.088 1.00 76.12 186 GLN A N 1
ATOM 1386 C CA . GLN A 1 186 ? 28.272 17.761 -5.916 1.00 76.12 186 GLN A CA 1
ATOM 1387 C C . GLN A 1 186 ? 28.198 16.478 -5.079 1.00 76.12 186 GLN A C 1
ATOM 1389 O O . GLN A 1 186 ? 29.213 15.792 -4.937 1.00 76.12 186 GLN A O 1
ATOM 1394 N N . THR A 1 187 ? 27.033 16.151 -4.509 1.00 72.75 187 THR A N 1
ATOM 1395 C CA . THR A 1 187 ? 26.832 14.889 -3.797 1.00 72.75 187 THR A CA 1
ATOM 1396 C C . THR A 1 187 ? 27.005 13.746 -4.786 1.00 72.75 187 THR A C 1
ATOM 1398 O O . THR A 1 187 ? 26.252 13.623 -5.747 1.00 72.75 187 THR A O 1
ATOM 1401 N N . GLN A 1 188 ? 28.036 12.935 -4.564 1.00 72.31 188 GLN A N 1
ATOM 1402 C CA . GLN A 1 188 ? 28.267 11.735 -5.354 1.00 72.31 188 GLN A CA 1
ATOM 1403 C C . GLN A 1 188 ? 27.209 10.687 -5.013 1.00 72.31 188 GLN A C 1
ATOM 1405 O O . GLN A 1 188 ? 26.709 10.648 -3.885 1.00 72.31 188 GLN A O 1
ATOM 1410 N N . ASP A 1 189 ? 26.914 9.813 -5.973 1.00 66.50 189 ASP A N 1
ATOM 1411 C CA . ASP A 1 189 ? 26.149 8.600 -5.700 1.00 66.50 189 ASP A CA 1
ATOM 1412 C C . ASP A 1 189 ? 26.769 7.861 -4.494 1.00 66.50 189 ASP A C 1
ATOM 1414 O O . ASP A 1 189 ? 28.001 7.827 -4.368 1.00 66.50 189 ASP A O 1
ATOM 1418 N N . PRO A 1 190 ? 25.955 7.284 -3.587 1.00 64.50 190 PRO A N 1
ATOM 1419 C CA . PRO A 1 190 ? 26.471 6.579 -2.419 1.00 64.50 190 PRO A CA 1
ATOM 1420 C C . PRO A 1 190 ? 27.477 5.500 -2.838 1.00 64.50 190 PRO A C 1
ATOM 1422 O O . PRO A 1 190 ? 27.249 4.728 -3.773 1.00 64.50 190 PRO A O 1
ATOM 1425 N N . SER A 1 191 ? 28.615 5.450 -2.145 1.00 62.16 191 SER A N 1
ATOM 1426 C CA . SER A 1 191 ? 29.693 4.519 -2.465 1.00 62.16 191 SER A CA 1
ATOM 1427 C C . SER A 1 191 ? 29.264 3.062 -2.245 1.00 62.16 191 SER A C 1
ATOM 1429 O O . SER A 1 191 ? 28.592 2.729 -1.272 1.00 62.16 191 SER A O 1
ATOM 1431 N N . GLY A 1 192 ? 29.674 2.174 -3.157 1.00 59.53 192 GLY A N 1
ATOM 1432 C CA . GLY A 1 192 ? 29.502 0.720 -3.013 1.00 59.53 192 GLY A CA 1
ATOM 1433 C C . GLY A 1 192 ? 28.300 0.105 -3.736 1.00 59.53 192 GLY A C 1
ATOM 1434 O O . GLY A 1 192 ? 28.176 -1.117 -3.756 1.00 59.53 192 GLY A O 1
ATOM 1435 N N . GLY A 1 193 ? 27.447 0.901 -4.384 1.00 63.69 193 GLY A N 1
ATOM 1436 C CA . GLY A 1 193 ? 26.372 0.371 -5.223 1.00 63.69 193 GLY A CA 1
ATOM 1437 C C . GLY A 1 193 ? 26.908 -0.177 -6.545 1.00 63.69 193 GLY A C 1
ATOM 1438 O O . GLY A 1 193 ? 27.129 0.582 -7.485 1.00 63.69 193 GLY A O 1
ATOM 1439 N N . ARG A 1 194 ? 27.113 -1.490 -6.633 1.00 64.06 194 ARG A N 1
ATOM 1440 C CA . ARG A 1 194 ? 27.485 -2.176 -7.874 1.00 64.06 194 ARG A CA 1
ATOM 1441 C C . ARG A 1 194 ? 26.479 -3.278 -8.162 1.00 64.06 194 ARG A C 1
ATOM 1443 O O . ARG A 1 194 ? 26.183 -4.085 -7.287 1.00 64.06 194 ARG A O 1
ATOM 1450 N N . ILE A 1 195 ? 25.968 -3.316 -9.388 1.00 61.53 195 ILE A N 1
ATOM 1451 C CA . ILE A 1 195 ? 25.205 -4.464 -9.875 1.00 61.53 195 ILE A CA 1
ATOM 1452 C C . ILE A 1 195 ? 26.160 -5.276 -10.733 1.00 61.53 195 ILE A C 1
ATOM 1454 O O . ILE A 1 195 ? 26.598 -4.799 -11.779 1.00 61.53 195 ILE A O 1
ATOM 1458 N N . GLU A 1 196 ? 26.490 -6.483 -10.287 1.00 67.06 196 GLU A N 1
ATOM 1459 C CA . GLU A 1 196 ? 27.279 -7.435 -11.065 1.00 67.06 196 GLU A CA 1
ATOM 1460 C C . GLU A 1 196 ? 26.393 -8.569 -11.576 1.00 67.06 196 GLU A C 1
ATOM 1462 O O . GLU A 1 196 ? 25.519 -9.065 -10.863 1.00 67.06 196 GLU A O 1
ATOM 1467 N N . MET A 1 197 ? 26.625 -9.002 -12.812 1.00 70.75 197 MET A N 1
ATOM 1468 C CA . MET A 1 197 ? 25.971 -10.165 -13.399 1.00 70.75 197 MET A CA 1
ATOM 1469 C C . MET A 1 197 ? 27.030 -11.108 -13.937 1.00 70.75 197 MET A C 1
ATOM 1471 O O . MET A 1 197 ? 27.713 -10.804 -14.911 1.00 70.75 197 MET A O 1
ATOM 1475 N N . ALA A 1 198 ? 27.173 -12.252 -13.264 1.00 67.69 198 ALA A N 1
ATOM 1476 C CA . ALA A 1 198 ? 28.175 -13.269 -13.569 1.00 67.69 198 ALA A CA 1
ATOM 1477 C C . ALA A 1 198 ? 29.580 -12.667 -13.808 1.00 67.69 198 ALA A C 1
ATOM 1479 O O . ALA A 1 198 ? 30.222 -12.928 -14.823 1.00 67.69 198 ALA A O 1
ATOM 1480 N N . GLY A 1 199 ? 30.024 -11.851 -12.845 1.00 68.56 199 GLY A N 1
ATOM 1481 C CA . GLY A 1 199 ? 31.364 -11.260 -12.789 1.00 68.56 199 GLY A CA 1
ATOM 1482 C C . GLY A 1 199 ? 31.544 -9.949 -13.560 1.00 68.56 199 GLY A C 1
ATOM 1483 O O . GLY A 1 199 ? 32.626 -9.375 -13.508 1.00 68.56 199 GLY A O 1
ATOM 1484 N N . GLU A 1 200 ? 30.514 -9.458 -14.255 1.00 71.50 200 GLU A N 1
ATOM 1485 C CA . GLU A 1 200 ? 30.577 -8.199 -15.006 1.00 71.50 200 GLU A CA 1
ATOM 1486 C C . GLU A 1 200 ? 29.738 -7.112 -14.341 1.00 71.50 200 GLU A C 1
ATOM 1488 O O . GLU A 1 200 ? 28.573 -7.332 -14.010 1.00 71.50 200 GLU A O 1
ATOM 1493 N N . GLU A 1 201 ? 30.303 -5.916 -14.182 1.00 78.12 201 GLU A N 1
ATOM 1494 C CA . GLU A 1 201 ? 29.558 -4.755 -13.699 1.00 78.12 201 GLU A CA 1
ATOM 1495 C C . GLU A 1 201 ? 28.566 -4.258 -14.764 1.00 78.12 201 GLU A C 1
ATOM 1497 O O . GLU A 1 201 ? 28.955 -3.825 -15.848 1.00 78.12 201 GLU A O 1
ATOM 1502 N N . ILE A 1 202 ? 27.277 -4.246 -14.420 1.00 79.25 202 ILE A N 1
ATOM 1503 C CA . ILE A 1 202 ? 26.182 -3.797 -15.289 1.00 79.25 202 ILE A CA 1
ATOM 1504 C C . ILE A 1 202 ? 25.479 -2.531 -14.781 1.00 79.25 202 ILE A C 1
ATOM 1506 O O . ILE A 1 202 ? 24.468 -2.120 -15.353 1.00 79.25 202 ILE A O 1
ATOM 1510 N N . THR A 1 203 ? 25.987 -1.906 -13.712 1.00 77.69 203 THR A N 1
ATOM 1511 C CA . THR A 1 203 ? 25.351 -0.782 -12.995 1.00 77.69 203 THR A CA 1
ATOM 1512 C C . THR A 1 203 ? 24.837 0.314 -13.935 1.00 77.69 203 THR A C 1
ATOM 1514 O O . THR A 1 203 ? 23.714 0.793 -13.781 1.00 77.69 203 THR A O 1
ATOM 1517 N N . ARG A 1 204 ? 25.635 0.674 -14.948 1.00 79.94 204 ARG A N 1
ATOM 1518 C CA . ARG A 1 204 ? 25.345 1.765 -15.895 1.00 79.94 204 ARG A CA 1
ATOM 1519 C C . ARG A 1 204 ? 24.798 1.300 -17.246 1.00 79.94 204 ARG A C 1
ATOM 1521 O O . ARG A 1 204 ? 24.570 2.131 -18.121 1.00 79.94 204 ARG A O 1
ATOM 1528 N N . LEU A 1 205 ? 24.575 -0.001 -17.437 1.00 79.69 205 LEU A N 1
ATOM 1529 C CA . LEU A 1 205 ? 23.940 -0.493 -18.657 1.00 79.69 205 LEU A CA 1
ATOM 1530 C C . LEU A 1 205 ? 22.458 -0.117 -18.651 1.00 79.69 205 LEU A C 1
ATOM 1532 O O . LEU A 1 205 ? 21.767 -0.307 -17.644 1.00 79.69 205 LEU A O 1
ATOM 1536 N N . ALA A 1 206 ? 21.959 0.374 -19.786 1.00 82.06 206 ALA A N 1
ATOM 1537 C CA . ALA A 1 206 ? 20.525 0.546 -20.002 1.00 82.06 206 ALA A CA 1
ATOM 1538 C C . ALA A 1 206 ? 19.804 -0.814 -19.876 1.00 82.06 206 ALA A C 1
ATOM 1540 O O . ALA A 1 206 ? 20.403 -1.833 -20.222 1.00 82.06 206 ALA A O 1
ATOM 1541 N N . PRO A 1 207 ? 18.528 -0.873 -19.442 1.00 81.19 207 PRO A N 1
ATOM 1542 C CA . PRO A 1 207 ? 17.823 -2.141 -19.222 1.00 81.19 207 PRO A CA 1
ATOM 1543 C C . PRO A 1 207 ? 17.874 -3.116 -20.408 1.00 81.19 207 PRO A C 1
ATOM 1545 O O . PRO A 1 207 ? 18.132 -4.297 -20.209 1.00 81.19 207 PRO A O 1
ATOM 1548 N N . GLY A 1 208 ? 17.716 -2.625 -21.645 1.00 80.94 208 GLY A N 1
ATOM 1549 C CA . GLY A 1 208 ? 17.788 -3.460 -22.854 1.00 80.94 208 GLY A CA 1
ATOM 1550 C C . GLY A 1 208 ? 19.182 -4.022 -23.163 1.00 80.94 208 GLY A C 1
ATOM 1551 O O . GLY A 1 208 ? 19.289 -5.027 -23.857 1.00 80.94 208 GLY A O 1
ATOM 1552 N N . ALA A 1 209 ? 20.237 -3.404 -22.624 1.00 83.31 209 ALA A N 1
ATOM 1553 C CA . ALA A 1 209 ? 21.616 -3.876 -22.733 1.00 83.31 209 ALA A CA 1
ATOM 1554 C C . ALA A 1 209 ? 21.997 -4.861 -21.612 1.00 83.31 209 ALA A C 1
ATOM 1556 O O . ALA A 1 209 ? 23.097 -5.408 -21.627 1.00 83.31 209 ALA A O 1
ATOM 1557 N N . ARG A 1 210 ? 21.108 -5.094 -20.637 1.00 87.25 210 ARG A N 1
ATOM 1558 C CA . ARG A 1 210 ? 21.297 -6.108 -19.596 1.00 87.25 210 ARG A CA 1
ATOM 1559 C C . ARG A 1 210 ? 20.752 -7.437 -20.107 1.00 87.25 210 ARG A C 1
ATOM 1561 O O . ARG A 1 210 ? 19.641 -7.503 -20.635 1.00 87.25 210 ARG A O 1
ATOM 1568 N N . ASP A 1 211 ? 21.515 -8.509 -19.932 1.00 85.81 211 ASP A N 1
ATOM 1569 C CA . ASP A 1 211 ? 21.119 -9.847 -20.374 1.00 85.81 211 ASP A CA 1
ATOM 1570 C C . ASP A 1 211 ? 20.137 -10.513 -19.389 1.00 85.81 211 ASP A C 1
ATOM 1572 O O . ASP A 1 211 ? 20.439 -11.506 -18.725 1.00 85.81 211 ASP A O 1
ATOM 1576 N N . VAL A 1 212 ? 18.956 -9.902 -19.261 1.00 89.25 212 VAL A N 1
ATOM 1577 C CA . VAL A 1 212 ? 17.876 -10.302 -18.350 1.00 89.25 212 VAL A CA 1
ATOM 1578 C C . VAL A 1 212 ? 16.609 -10.612 -19.144 1.00 89.25 212 VAL A C 1
ATOM 1580 O O . VAL A 1 212 ? 16.188 -9.832 -20.004 1.00 89.25 212 VAL A O 1
ATOM 1583 N N . GLY A 1 213 ? 15.974 -11.739 -18.827 1.00 89.31 213 GLY A N 1
ATOM 1584 C CA . GLY A 1 213 ? 14.591 -12.030 -19.201 1.00 89.31 213 GLY A CA 1
ATOM 1585 C C . GLY A 1 213 ? 13.665 -11.642 -18.060 1.00 89.31 213 GLY A C 1
ATOM 1586 O O . GLY A 1 213 ? 13.909 -12.035 -16.923 1.00 89.31 213 GLY A O 1
ATOM 1587 N N . PHE A 1 214 ? 12.616 -10.879 -18.354 1.00 89.31 214 PHE A N 1
ATOM 1588 C CA . PHE A 1 214 ? 11.666 -10.413 -17.347 1.00 89.31 214 PHE A CA 1
ATOM 1589 C C . PHE A 1 214 ? 10.269 -10.983 -17.606 1.00 89.31 214 PHE A C 1
ATOM 1591 O O . PHE A 1 214 ? 9.812 -10.991 -18.753 1.00 89.31 214 PHE A O 1
ATOM 1598 N N . VAL A 1 215 ? 9.597 -11.431 -16.547 1.00 88.69 215 VAL A N 1
ATOM 1599 C CA . VAL A 1 215 ? 8.187 -11.845 -16.555 1.00 88.69 215 VAL A CA 1
ATOM 1600 C C . VAL A 1 215 ? 7.418 -10.925 -15.610 1.00 88.69 215 VAL A C 1
ATOM 1602 O O . VAL A 1 215 ? 7.774 -10.812 -14.441 1.00 88.69 215 VAL A O 1
ATOM 1605 N N . PHE A 1 216 ? 6.393 -10.252 -16.133 1.00 84.19 216 PHE A N 1
ATOM 1606 C CA . PHE A 1 216 ? 5.556 -9.308 -15.387 1.00 84.19 216 PHE A CA 1
ATOM 1607 C C . PHE A 1 216 ? 4.348 -10.007 -14.760 1.00 84.19 216 PHE A C 1
ATOM 1609 O O . PHE A 1 216 ? 3.815 -10.943 -15.362 1.00 84.19 216 PHE A O 1
ATOM 1616 N N . GLN A 1 217 ? 3.848 -9.460 -13.650 1.00 78.69 217 GLN A N 1
ATOM 1617 C CA . GLN A 1 217 ? 2.634 -9.919 -12.964 1.00 78.69 217 GLN A CA 1
ATOM 1618 C C . GLN A 1 217 ? 1.410 -10.002 -13.902 1.00 78.69 217 GLN A C 1
ATOM 1620 O O . GLN A 1 217 ? 0.677 -10.983 -13.884 1.00 78.69 217 GLN A O 1
ATOM 1625 N N . PHE A 1 218 ? 1.222 -9.020 -14.795 1.00 78.94 218 PHE A N 1
ATOM 1626 C CA . PHE A 1 218 ? 0.109 -8.985 -15.765 1.00 78.94 218 PHE A CA 1
ATOM 1627 C C . PHE A 1 218 ? 0.460 -9.555 -17.153 1.00 78.94 218 PHE A C 1
ATOM 1629 O O . PHE A 1 218 ? -0.151 -9.171 -18.151 1.00 78.94 218 PHE A O 1
ATOM 1636 N N . TYR A 1 219 ? 1.476 -10.424 -17.247 1.00 84.12 219 TYR A N 1
ATOM 1637 C CA . TYR A 1 219 ? 1.998 -11.081 -18.467 1.00 84.12 219 TYR A CA 1
ATOM 1638 C C . TYR A 1 219 ? 2.636 -10.146 -19.517 1.00 84.12 219 TYR A C 1
ATOM 1640 O O . TYR A 1 219 ? 3.626 -10.511 -20.162 1.00 84.12 219 TYR A O 1
ATOM 1648 N N . ALA A 1 220 ? 2.095 -8.934 -19.682 1.00 87.00 220 ALA A N 1
ATOM 1649 C CA . ALA A 1 220 ? 2.493 -7.897 -20.631 1.00 87.00 220 ALA A CA 1
ATOM 1650 C C . ALA A 1 220 ? 2.630 -8.413 -22.076 1.00 87.00 220 ALA A C 1
ATOM 1652 O O . ALA A 1 220 ? 3.577 -8.054 -22.783 1.00 87.00 220 ALA A O 1
ATOM 1653 N N . LEU A 1 221 ? 1.743 -9.318 -22.506 1.00 93.12 221 LEU A N 1
ATOM 1654 C CA . LEU A 1 221 ? 1.711 -9.816 -23.883 1.00 93.12 221 LEU A CA 1
ATOM 1655 C C . LEU A 1 221 ? 1.213 -8.723 -24.833 1.00 93.12 221 LEU A C 1
ATOM 1657 O O . LEU A 1 221 ? 0.343 -7.931 -24.481 1.00 93.12 221 LEU A O 1
ATOM 1661 N N . TYR A 1 222 ? 1.750 -8.686 -26.052 1.00 95.88 222 TYR A N 1
ATOM 1662 C CA . TYR A 1 222 ? 1.262 -7.778 -27.085 1.00 95.88 222 TYR A CA 1
ATOM 1663 C C . TYR A 1 222 ? -0.079 -8.306 -27.609 1.00 95.88 222 TYR A C 1
ATOM 1665 O O . TYR A 1 222 ? -0.094 -9.390 -28.197 1.00 95.88 222 TYR A O 1
ATOM 1673 N N . PRO A 1 223 ? -1.195 -7.576 -27.429 1.00 94.81 223 PRO A N 1
ATOM 1674 C CA . PRO A 1 223 ? -2.535 -8.105 -27.701 1.00 94.81 223 PRO A CA 1
ATOM 1675 C C . PRO A 1 223 ? -2.794 -8.340 -29.194 1.00 94.81 223 PRO A C 1
ATOM 1677 O O . PRO A 1 223 ? -3.599 -9.185 -29.559 1.00 94.81 223 PRO A O 1
ATOM 1680 N N . HIS A 1 224 ? -2.081 -7.616 -30.059 1.00 96.56 224 HIS A N 1
ATOM 1681 C CA . HIS A 1 224 ? -2.198 -7.700 -31.514 1.00 96.56 224 HIS A CA 1
ATOM 1682 C C . HIS A 1 224 ? -1.253 -8.734 -32.150 1.00 96.56 224 HIS A C 1
ATOM 1684 O O . HIS A 1 224 ? -1.248 -8.870 -33.370 1.00 96.56 224 HIS A O 1
ATOM 1690 N N . LEU A 1 225 ? -0.439 -9.432 -31.350 1.00 97.62 225 LEU A N 1
ATOM 1691 C CA . LEU A 1 225 ? 0.482 -10.467 -31.821 1.00 97.62 225 LEU A CA 1
ATOM 1692 C C . LEU A 1 225 ? -0.006 -11.841 -31.364 1.00 97.62 225 LEU A C 1
ATOM 1694 O O . LEU A 1 225 ? -0.361 -12.029 -30.201 1.00 97.62 225 LEU A O 1
ATOM 1698 N N . ARG A 1 226 ? 0.035 -12.834 -32.248 1.00 98.25 226 ARG A N 1
ATOM 1699 C CA . ARG A 1 226 ? -0.228 -14.240 -31.913 1.00 98.25 226 ARG A CA 1
ATOM 1700 C C . ARG A 1 226 ? 0.831 -14.772 -30.951 1.00 98.25 226 ARG A C 1
ATOM 1702 O O . ARG A 1 226 ? 1.910 -14.196 -30.820 1.00 98.25 226 ARG A O 1
ATOM 1709 N N . VAL A 1 227 ? 0.571 -15.909 -30.310 1.00 98.06 227 VAL A N 1
ATOM 1710 C CA . VAL A 1 227 ? 1.516 -16.568 -29.388 1.00 98.06 227 VAL A CA 1
ATOM 1711 C C . VAL A 1 227 ? 2.908 -16.708 -30.003 1.00 98.06 227 VAL A C 1
ATOM 1713 O O . VAL A 1 227 ? 3.897 -16.290 -29.398 1.00 98.06 227 VAL A O 1
ATOM 1716 N N . ARG A 1 228 ? 2.996 -17.227 -31.232 1.00 98.25 228 ARG A N 1
ATOM 1717 C CA . ARG A 1 228 ? 4.278 -17.399 -31.931 1.00 98.25 228 ARG A CA 1
ATOM 1718 C C . ARG A 1 228 ? 5.018 -16.073 -32.126 1.00 98.25 228 ARG A C 1
ATOM 1720 O O . ARG A 1 228 ? 6.234 -16.027 -31.971 1.00 98.25 228 ARG A O 1
ATOM 1727 N N . GLU A 1 229 ? 4.291 -15.006 -32.442 1.00 98.06 229 GLU A N 1
ATOM 1728 C CA . GLU A 1 229 ? 4.832 -13.665 -32.696 1.00 98.06 229 GLU A CA 1
ATOM 1729 C C . GLU A 1 229 ? 5.269 -12.991 -31.391 1.00 98.06 229 GLU A C 1
ATOM 1731 O O . GLU A 1 229 ? 6.369 -12.451 -31.319 1.00 98.06 229 GLU A O 1
ATOM 1736 N N . ASN A 1 230 ? 4.475 -13.122 -30.325 1.00 97.94 230 ASN A N 1
ATOM 1737 C CA . ASN A 1 230 ? 4.837 -12.680 -28.979 1.00 97.94 230 ASN A CA 1
ATOM 1738 C C . ASN A 1 230 ? 6.160 -13.306 -28.520 1.00 97.94 230 ASN A C 1
ATOM 1740 O O . ASN A 1 230 ? 7.037 -12.600 -28.024 1.00 97.94 230 ASN A O 1
ATOM 1744 N N . VAL A 1 231 ? 6.319 -14.620 -28.706 1.00 97.69 231 VAL A N 1
ATOM 1745 C CA . VAL A 1 231 ? 7.548 -15.341 -28.343 1.00 97.69 231 VAL A CA 1
ATOM 1746 C C . VAL A 1 231 ? 8.702 -14.994 -29.289 1.00 97.69 231 VAL A C 1
ATOM 1748 O O . VAL A 1 231 ? 9.844 -14.903 -28.852 1.00 97.69 231 VAL A O 1
ATOM 1751 N N . ALA A 1 232 ? 8.444 -14.755 -30.574 1.00 97.75 232 ALA A N 1
ATOM 1752 C CA . ALA A 1 232 ? 9.482 -14.381 -31.534 1.00 97.75 232 ALA A CA 1
ATOM 1753 C C . ALA A 1 232 ? 10.021 -12.957 -31.321 1.00 97.75 232 ALA A C 1
ATOM 1755 O O . ALA A 1 232 ? 11.208 -12.724 -31.560 1.00 97.75 232 ALA A O 1
ATOM 1756 N N . PHE A 1 233 ? 9.177 -12.031 -30.858 1.00 96.75 233 PHE A N 1
ATOM 1757 C CA . PHE A 1 233 ? 9.446 -10.592 -30.820 1.00 96.75 233 PHE A CA 1
ATOM 1758 C C . PHE A 1 233 ? 10.803 -10.206 -30.204 1.00 96.75 233 PHE A C 1
ATOM 1760 O O . PHE A 1 233 ? 11.558 -9.469 -30.840 1.00 96.75 233 PHE A O 1
ATOM 1767 N N . PRO A 1 234 ? 11.227 -10.745 -29.042 1.00 93.69 234 PRO A N 1
ATOM 1768 C CA . PRO A 1 234 ? 12.514 -10.361 -28.472 1.00 93.69 234 PRO A CA 1
ATOM 1769 C C . PRO A 1 234 ? 13.711 -10.811 -29.325 1.00 93.69 234 PRO A C 1
ATOM 1771 O O . PRO A 1 234 ? 14.749 -10.155 -29.323 1.00 93.69 234 PRO A O 1
ATOM 1774 N N . LEU A 1 235 ? 13.584 -11.911 -30.080 1.00 95.19 235 LEU A N 1
ATOM 1775 C CA . LEU A 1 235 ? 14.609 -12.338 -31.038 1.00 95.19 235 LEU A CA 1
ATOM 1776 C C . LEU A 1 235 ? 14.668 -11.416 -32.266 1.00 95.19 235 LEU A C 1
ATOM 1778 O O . LEU A 1 235 ? 15.740 -11.260 -32.849 1.00 95.19 235 LEU A O 1
ATOM 1782 N N . GLU A 1 236 ? 13.545 -10.803 -32.650 1.00 95.00 236 GLU A N 1
ATOM 1783 C CA . GLU A 1 236 ? 13.477 -9.818 -33.739 1.00 95.00 236 GLU A CA 1
ATOM 1784 C C . GLU A 1 236 ? 14.173 -8.518 -33.351 1.00 95.00 236 GLU A C 1
ATOM 1786 O O . GLU A 1 236 ? 15.014 -8.036 -34.108 1.00 95.00 236 GLU A O 1
ATOM 1791 N N . CYS A 1 237 ? 13.928 -8.022 -32.135 1.00 90.81 237 CYS A N 1
ATOM 1792 C CA . CYS A 1 237 ? 14.626 -6.852 -31.599 1.00 90.81 237 CYS A CA 1
ATOM 1793 C C . CYS A 1 237 ? 16.148 -7.053 -31.514 1.00 90.81 237 CYS A C 1
ATOM 1795 O O . CYS A 1 237 ? 16.903 -6.097 -31.660 1.00 90.81 237 CYS A O 1
ATOM 1797 N N . MET A 1 238 ? 16.606 -8.292 -31.301 1.00 89.62 238 MET A N 1
ATOM 1798 C CA . MET A 1 238 ? 18.032 -8.646 -31.285 1.00 89.62 238 MET A CA 1
ATOM 1799 C C . MET A 1 238 ? 18.615 -8.933 -32.682 1.00 89.62 238 MET A C 1
ATOM 1801 O O . MET A 1 238 ? 19.779 -9.316 -32.784 1.00 89.62 238 MET A O 1
ATOM 1805 N N . GLY A 1 239 ? 17.827 -8.816 -33.756 1.00 93.81 239 GLY A N 1
ATOM 1806 C CA . GLY A 1 239 ? 18.297 -9.066 -35.123 1.00 93.81 239 GLY A CA 1
ATOM 1807 C C . GLY A 1 239 ? 18.643 -10.532 -35.417 1.00 93.81 239 GLY A C 1
ATOM 1808 O O . GLY A 1 239 ? 19.444 -10.816 -36.308 1.00 93.81 239 GLY A O 1
ATOM 1809 N N . VAL A 1 240 ? 18.066 -11.492 -34.684 1.00 95.69 240 VAL A N 1
ATOM 1810 C CA . VAL A 1 240 ? 18.342 -12.922 -34.896 1.00 95.69 240 VAL A CA 1
ATOM 1811 C C . VAL A 1 240 ? 17.774 -13.378 -36.242 1.00 95.69 240 VAL A C 1
ATOM 1813 O O . VAL A 1 240 ? 16.589 -13.185 -36.535 1.00 95.69 240 VAL A O 1
ATOM 1816 N N . ALA A 1 241 ? 18.613 -14.050 -37.038 1.00 97.12 241 ALA A N 1
ATOM 1817 C CA . ALA A 1 241 ? 18.271 -14.530 -38.375 1.00 97.12 241 ALA A CA 1
ATOM 1818 C C . ALA A 1 241 ? 16.950 -15.339 -38.399 1.00 97.12 241 ALA A C 1
ATOM 1820 O O . ALA A 1 241 ? 16.746 -16.188 -37.521 1.00 97.12 241 ALA A O 1
ATOM 1821 N N . PRO A 1 242 ? 16.077 -15.161 -39.415 1.00 96.00 242 PRO A N 1
ATOM 1822 C CA . PRO A 1 242 ? 14.731 -15.749 -39.435 1.00 96.00 242 PRO A CA 1
ATOM 1823 C C . PRO A 1 242 ? 14.684 -17.267 -39.220 1.00 96.00 242 PRO A C 1
ATOM 1825 O O . PRO A 1 242 ? 13.850 -17.763 -38.463 1.00 96.00 242 PRO A O 1
ATOM 1828 N N . ALA A 1 243 ? 15.607 -18.018 -39.828 1.00 95.81 243 ALA A N 1
ATOM 1829 C CA . ALA A 1 243 ? 15.666 -19.472 -39.676 1.00 95.81 243 ALA A CA 1
ATOM 1830 C C . ALA A 1 243 ? 15.988 -19.898 -38.231 1.00 95.81 243 ALA A C 1
ATOM 1832 O O . ALA A 1 243 ? 15.370 -20.824 -37.704 1.00 95.81 243 ALA A O 1
ATOM 1833 N N . VAL A 1 244 ? 16.918 -19.192 -37.577 1.00 96.50 244 VAL A N 1
ATOM 1834 C CA . VAL A 1 244 ? 17.308 -19.445 -36.182 1.00 96.50 244 VAL A CA 1
ATOM 1835 C C . VAL A 1 244 ? 16.184 -19.045 -35.233 1.00 96.50 244 VAL A C 1
ATOM 1837 O O . VAL A 1 244 ? 15.893 -19.787 -34.295 1.00 96.50 244 VAL A O 1
ATOM 1840 N N . ARG A 1 245 ? 15.529 -17.908 -35.497 1.00 97.31 245 ARG A N 1
ATOM 1841 C CA . ARG A 1 245 ? 14.372 -17.439 -34.733 1.00 97.31 245 ARG A CA 1
ATOM 1842 C C . ARG A 1 245 ? 13.246 -18.463 -34.756 1.00 97.31 245 ARG A C 1
ATOM 1844 O O . ARG A 1 245 ? 12.830 -18.904 -33.691 1.00 97.31 245 ARG A O 1
ATOM 1851 N N . ARG A 1 246 ? 12.832 -18.904 -35.949 1.00 96.38 246 ARG A N 1
ATOM 1852 C CA . ARG A 1 246 ? 11.791 -19.927 -36.115 1.00 96.38 246 ARG A CA 1
ATOM 1853 C C . ARG A 1 246 ? 12.119 -21.186 -35.317 1.00 96.38 246 ARG A C 1
ATOM 1855 O O . ARG A 1 246 ? 11.299 -21.618 -34.523 1.00 96.38 246 ARG A O 1
ATOM 1862 N N . ARG A 1 247 ? 13.342 -21.712 -35.449 1.00 97.50 247 ARG A N 1
ATOM 1863 C CA . ARG A 1 247 ? 13.769 -22.909 -34.708 1.00 97.50 247 ARG A CA 1
ATOM 1864 C C . ARG A 1 247 ? 13.661 -22.726 -33.188 1.00 97.50 247 ARG A C 1
ATOM 1866 O O . ARG A 1 247 ? 13.060 -23.560 -32.527 1.00 97.50 247 ARG A O 1
ATOM 1873 N N . ARG A 1 248 ? 14.202 -21.631 -32.636 1.00 97.50 248 ARG A N 1
ATOM 1874 C CA . ARG A 1 248 ? 14.160 -21.360 -31.183 1.00 97.50 248 ARG A CA 1
ATOM 1875 C C . ARG A 1 248 ? 12.735 -21.178 -30.658 1.00 97.50 248 ARG A C 1
ATOM 1877 O O . ARG A 1 248 ? 12.458 -21.572 -29.530 1.00 97.50 248 ARG A O 1
ATOM 1884 N N . VAL A 1 249 ? 11.861 -20.569 -31.460 1.00 98.06 249 VAL A N 1
ATOM 1885 C CA . VAL A 1 249 ? 10.448 -20.388 -31.114 1.00 98.06 249 VAL A CA 1
ATOM 1886 C C . VAL A 1 249 ? 9.732 -21.738 -31.078 1.00 98.06 249 VAL A C 1
ATOM 1888 O O . VAL A 1 249 ? 9.077 -22.020 -30.083 1.00 98.06 249 VAL A O 1
ATOM 1891 N N . GLU A 1 250 ? 9.905 -22.608 -32.080 1.00 97.56 250 GLU A N 1
ATOM 1892 C CA . GLU A 1 250 ? 9.304 -23.955 -32.025 1.00 97.56 250 GLU A CA 1
ATOM 1893 C C . GLU A 1 250 ? 9.816 -24.760 -30.822 1.00 97.56 250 GLU A C 1
ATOM 1895 O O . GLU A 1 250 ? 9.020 -25.358 -30.104 1.00 97.56 250 GLU A O 1
ATOM 1900 N N . GLU A 1 251 ? 11.128 -24.723 -30.556 1.00 97.19 251 GLU A N 1
ATOM 1901 C CA . GLU A 1 251 ? 11.738 -25.421 -29.415 1.00 97.19 251 GLU A CA 1
ATOM 1902 C C . GLU A 1 251 ? 11.105 -25.002 -28.076 1.00 97.19 251 GLU A C 1
ATOM 1904 O O . GLU A 1 251 ? 10.807 -25.854 -27.236 1.00 97.19 251 GLU A O 1
ATOM 1909 N N . ILE A 1 252 ? 10.906 -23.695 -27.847 1.00 97.31 252 ILE A N 1
ATOM 1910 C CA . ILE A 1 252 ? 10.361 -23.213 -26.570 1.00 97.31 252 ILE A CA 1
ATOM 1911 C C . ILE A 1 252 ? 8.848 -23.418 -26.466 1.00 97.31 252 ILE A C 1
ATOM 1913 O O . ILE A 1 252 ? 8.363 -23.724 -25.378 1.00 97.31 252 ILE A O 1
ATOM 1917 N N . LEU A 1 253 ? 8.115 -23.296 -27.579 1.00 97.06 253 LEU A N 1
ATOM 1918 C CA . LEU A 1 253 ? 6.684 -23.596 -27.608 1.00 97.06 253 LEU A CA 1
ATOM 1919 C C . LEU A 1 253 ? 6.446 -25.071 -27.281 1.00 97.06 253 LEU A C 1
ATOM 1921 O O . LEU A 1 253 ? 5.586 -25.363 -26.457 1.00 97.06 253 LEU A O 1
ATOM 1925 N N . GLN A 1 254 ? 7.267 -25.970 -27.831 1.00 95.88 254 GLN A N 1
ATOM 1926 C CA . GLN A 1 254 ? 7.212 -27.394 -27.513 1.00 95.88 254 GLN A CA 1
ATOM 1927 C C . GLN A 1 254 ? 7.536 -27.690 -26.055 1.00 95.88 254 GLN A C 1
ATOM 1929 O O . GLN A 1 254 ? 6.809 -28.410 -25.373 1.00 95.88 254 GLN A O 1
ATOM 1934 N N . ARG A 1 255 ? 8.607 -27.090 -25.535 1.00 94.56 255 ARG A N 1
ATOM 1935 C CA . ARG A 1 255 ? 9.023 -27.307 -24.147 1.00 94.56 255 ARG A CA 1
ATOM 1936 C C . ARG A 1 255 ? 7.964 -26.878 -23.125 1.00 94.56 255 ARG A C 1
ATOM 1938 O O . ARG A 1 255 ? 7.949 -27.414 -22.021 1.00 94.56 255 ARG A O 1
ATOM 1945 N N . LEU A 1 256 ? 7.122 -25.909 -23.474 1.00 93.69 256 LEU A N 1
ATOM 1946 C CA . LEU A 1 256 ? 6.084 -25.370 -22.596 1.00 93.69 256 LEU A CA 1
ATOM 1947 C C . LEU A 1 256 ? 4.670 -25.846 -22.964 1.00 93.69 256 LEU A C 1
ATOM 1949 O O . LEU A 1 256 ? 3.713 -25.380 -22.346 1.00 93.69 256 LEU A O 1
ATOM 1953 N N . GLY A 1 257 ? 4.522 -26.764 -23.929 1.00 93.94 257 GLY A N 1
ATOM 1954 C CA . GLY A 1 257 ? 3.229 -27.320 -24.342 1.00 93.94 257 GLY A CA 1
ATOM 1955 C C . GLY A 1 257 ? 2.280 -26.274 -24.938 1.00 93.94 257 GLY A C 1
ATOM 1956 O O . GLY A 1 257 ? 1.114 -26.206 -24.543 1.00 93.94 257 GLY A O 1
ATOM 1957 N N . LEU A 1 258 ? 2.801 -25.400 -25.804 1.00 96.00 258 LEU A N 1
ATOM 1958 C CA . LEU A 1 258 ? 2.098 -24.266 -26.420 1.00 96.00 258 LEU A CA 1
ATOM 1959 C C . LEU A 1 258 ? 1.926 -24.414 -27.944 1.00 96.00 258 LEU A C 1
ATOM 1961 O O . LEU A 1 258 ? 1.448 -23.486 -28.599 1.00 96.00 258 LEU A O 1
ATOM 1965 N N . GLU A 1 259 ? 2.308 -25.544 -28.543 1.00 96.00 259 GLU A N 1
ATOM 1966 C CA . GLU A 1 259 ? 2.339 -25.724 -30.003 1.00 96.00 259 GLU A CA 1
ATOM 1967 C C . GLU A 1 259 ? 0.958 -25.553 -30.639 1.00 96.00 259 GLU A C 1
ATOM 1969 O O . GLU A 1 259 ? 0.817 -24.850 -31.642 1.00 96.00 259 GLU A O 1
ATOM 1974 N N . ALA A 1 260 ? -0.069 -26.144 -30.022 1.00 96.00 260 ALA A N 1
ATOM 1975 C CA . ALA A 1 260 ? -1.454 -26.043 -30.480 1.00 96.00 260 ALA A CA 1
ATOM 1976 C C . ALA A 1 260 ? -2.018 -24.616 -30.351 1.00 96.00 260 ALA A C 1
ATOM 1978 O O . ALA A 1 260 ? -2.933 -24.240 -31.080 1.00 96.00 260 ALA A O 1
ATOM 1979 N N . LEU A 1 261 ? -1.446 -23.808 -29.452 1.00 97.12 261 LEU A N 1
ATOM 1980 C CA . LEU A 1 261 ? -1.879 -22.440 -29.161 1.00 97.12 261 LEU A CA 1
ATOM 1981 C C . LEU A 1 261 ? -1.089 -21.392 -29.956 1.00 97.12 261 LEU A C 1
ATOM 1983 O O . LEU A 1 261 ? -1.424 -20.212 -29.926 1.00 97.12 261 LEU A O 1
ATOM 1987 N N . ALA A 1 262 ? -0.055 -21.800 -30.699 1.00 96.50 262 ALA A N 1
ATOM 1988 C CA . ALA A 1 262 ? 0.898 -20.900 -31.346 1.00 96.50 262 ALA A CA 1
ATOM 1989 C C . ALA A 1 262 ? 0.254 -19.886 -32.313 1.00 96.50 262 ALA A C 1
ATOM 1991 O O . ALA A 1 262 ? 0.804 -18.805 -32.543 1.00 96.50 262 ALA A O 1
ATOM 1992 N N . GLY A 1 263 ? -0.898 -20.242 -32.890 1.00 97.31 263 GLY A N 1
ATOM 1993 C CA . GLY A 1 263 ? -1.669 -19.396 -33.799 1.00 97.31 263 GLY A CA 1
ATOM 1994 C C . GLY A 1 263 ? -2.695 -18.482 -33.125 1.00 97.31 263 GLY A C 1
ATOM 1995 O O . GLY A 1 263 ? -3.301 -17.681 -33.828 1.00 97.31 263 GLY A O 1
ATOM 1996 N N . LEU A 1 264 ? -2.917 -18.578 -31.816 1.00 98.00 264 LEU A N 1
ATOM 1997 C CA . LEU A 1 264 ? -3.952 -17.813 -3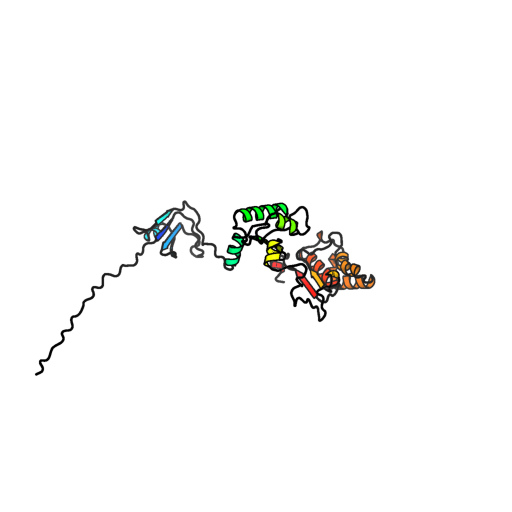1.112 1.00 98.00 264 LEU A CA 1
ATOM 1998 C C . LEU A 1 264 ? -3.451 -16.437 -30.659 1.00 98.00 264 LEU A C 1
ATOM 2000 O O . LEU A 1 264 ? -2.247 -16.234 -30.486 1.00 98.00 264 LEU A O 1
ATOM 2004 N N . LEU A 1 265 ? -4.375 -15.497 -30.471 1.00 98.00 265 LEU A N 1
ATOM 2005 C CA . LEU A 1 265 ? -4.135 -14.204 -29.822 1.00 98.00 265 LEU A CA 1
ATOM 2006 C C . LEU A 1 265 ? -4.239 -14.335 -28.289 1.00 98.00 265 LEU A C 1
ATOM 2008 O O . LEU A 1 265 ? -4.946 -15.227 -27.819 1.00 98.00 265 LEU A O 1
ATOM 2012 N N . PRO A 1 266 ? -3.598 -13.450 -27.495 1.00 96.06 266 PRO A N 1
ATOM 2013 C CA . PRO A 1 266 ? -3.623 -13.518 -26.032 1.00 96.06 266 PRO A CA 1
ATOM 2014 C C . PRO A 1 266 ? -5.027 -13.564 -25.420 1.00 96.06 266 PRO A C 1
ATOM 2016 O O . PRO A 1 266 ? -5.250 -14.296 -24.466 1.00 96.06 266 PRO A O 1
A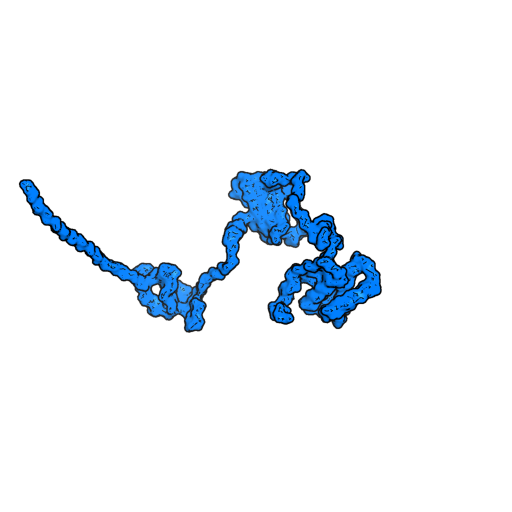TOM 2019 N N . GLU A 1 267 ? -5.990 -12.845 -25.998 1.00 95.25 267 GLU A N 1
ATOM 2020 C CA . GLU A 1 267 ? -7.391 -12.822 -25.542 1.00 95.25 267 GLU A CA 1
ATOM 2021 C C . GLU A 1 267 ? -8.114 -14.175 -25.663 1.00 95.25 267 GLU A C 1
ATOM 2023 O O . GLU A 1 267 ? -9.133 -14.394 -25.016 1.00 95.25 267 GLU A O 1
ATOM 2028 N N . GLN A 1 268 ? -7.584 -15.092 -26.476 1.00 96.06 268 GLN A N 1
ATOM 2029 C CA . GLN A 1 268 ? -8.145 -16.427 -26.701 1.00 96.06 268 GLN A CA 1
ATOM 2030 C C . GLN A 1 268 ? -7.545 -17.482 -25.753 1.00 96.06 268 GLN A C 1
ATOM 2032 O O . GLN A 1 268 ? -7.842 -18.668 -25.892 1.00 96.06 268 GLN A O 1
ATOM 2037 N N . LEU A 1 269 ? -6.661 -17.072 -24.839 1.00 92.75 269 LEU A N 1
ATOM 2038 C CA . LEU A 1 269 ? -5.898 -17.946 -23.952 1.00 92.75 269 LEU A CA 1
ATOM 2039 C C . LEU A 1 269 ? -6.409 -17.865 -22.512 1.00 92.75 269 LEU A C 1
ATOM 2041 O O . LEU A 1 269 ? -6.772 -16.786 -22.035 1.00 92.75 269 LEU A O 1
ATOM 2045 N N . SER A 1 270 ? -6.341 -18.988 -21.791 1.00 91.38 270 SER A N 1
ATOM 2046 C CA . SER A 1 270 ? -6.525 -18.990 -20.334 1.00 91.38 270 SER A CA 1
ATOM 2047 C C . SER A 1 270 ? -5.421 -18.180 -19.633 1.00 91.38 270 SER A C 1
ATOM 2049 O O . SER A 1 270 ? -4.352 -17.949 -20.203 1.00 91.38 270 SER A O 1
ATOM 2051 N N . GLY A 1 271 ? -5.634 -17.775 -18.376 1.00 88.00 271 GLY A N 1
ATOM 2052 C CA . GLY A 1 271 ? -4.610 -17.062 -17.597 1.00 88.00 271 GLY A CA 1
ATOM 2053 C C . GLY A 1 271 ? -3.296 -17.847 -17.485 1.00 88.00 271 GLY A C 1
ATOM 2054 O O . GLY A 1 271 ? -2.225 -17.297 -17.739 1.00 88.00 271 GLY A O 1
ATOM 2055 N N . GLY A 1 272 ? -3.381 -19.155 -17.220 1.00 87.81 272 GLY A N 1
ATOM 2056 C CA . GLY A 1 272 ? -2.213 -20.040 -17.181 1.00 87.81 272 GLY A CA 1
ATOM 2057 C C . GLY A 1 272 ? -1.502 -20.163 -18.533 1.00 87.81 272 GLY A C 1
ATOM 2058 O O . GLY A 1 272 ? -0.273 -20.172 -18.589 1.00 87.81 272 GLY A O 1
ATOM 2059 N N . ASP A 1 273 ? -2.242 -20.179 -19.644 1.00 92.31 273 ASP A N 1
ATOM 2060 C CA . ASP A 1 273 ? -1.647 -20.169 -20.986 1.00 92.31 273 ASP A CA 1
ATOM 2061 C C . ASP A 1 273 ? -0.938 -18.847 -21.283 1.00 92.31 273 ASP A C 1
ATOM 2063 O O . ASP A 1 273 ? 0.201 -18.860 -21.752 1.00 92.31 273 ASP A O 1
ATOM 2067 N N . GLN A 1 274 ? -1.555 -17.705 -20.963 1.00 93.00 274 GLN A N 1
ATOM 2068 C CA . GLN A 1 274 ? -0.920 -16.391 -21.125 1.00 93.00 274 GLN A CA 1
ATOM 2069 C C . GLN A 1 274 ? 0.373 -16.292 -20.311 1.00 93.00 274 GLN A C 1
ATOM 2071 O O . GLN A 1 274 ? 1.388 -15.790 -20.803 1.00 93.00 274 GLN A O 1
ATOM 2076 N N . GLN A 1 275 ? 0.374 -16.844 -19.101 1.00 90.62 275 GLN A N 1
ATOM 2077 C CA . GLN A 1 275 ? 1.561 -16.908 -18.265 1.00 90.62 275 GLN A CA 1
ATOM 2078 C C . GLN A 1 275 ? 2.657 -17.791 -18.877 1.00 90.62 275 GLN A C 1
ATOM 2080 O O . GLN A 1 275 ? 3.816 -17.368 -18.953 1.00 90.62 275 GLN A O 1
ATOM 2085 N N . ARG A 1 276 ? 2.311 -18.987 -19.377 1.00 92.62 276 ARG A N 1
ATOM 2086 C CA . ARG A 1 276 ? 3.259 -19.857 -20.097 1.00 92.62 276 ARG A CA 1
ATOM 2087 C C . ARG A 1 276 ? 3.834 -19.157 -21.330 1.00 92.62 276 ARG A C 1
ATOM 2089 O O . ARG A 1 276 ? 5.026 -19.290 -21.599 1.00 92.62 276 ARG A O 1
ATOM 2096 N N . VAL A 1 277 ? 3.035 -18.363 -22.044 1.00 95.50 277 VAL A N 1
ATOM 2097 C CA . VAL A 1 277 ? 3.498 -17.560 -23.189 1.00 95.50 277 VAL A CA 1
ATOM 2098 C C . VAL A 1 277 ? 4.441 -16.435 -22.746 1.00 95.50 277 VAL A C 1
ATOM 2100 O O . VAL A 1 277 ? 5.476 -16.220 -23.383 1.00 95.50 277 VAL A O 1
ATOM 2103 N N . ALA A 1 278 ? 4.148 -15.745 -21.640 1.00 94.25 278 ALA A N 1
ATOM 2104 C CA . ALA A 1 278 ? 5.037 -14.724 -21.081 1.00 94.25 278 ALA A CA 1
ATOM 2105 C C . ALA A 1 278 ? 6.389 -15.326 -20.661 1.00 94.25 278 ALA A C 1
ATOM 2107 O O . ALA A 1 278 ? 7.445 -14.761 -20.968 1.00 94.25 278 ALA A O 1
ATOM 2108 N N . LEU A 1 279 ? 6.362 -16.516 -20.052 1.00 92.81 279 LEU A N 1
ATOM 2109 C CA . LEU A 1 279 ? 7.557 -17.286 -19.720 1.00 92.81 279 LEU A CA 1
ATOM 2110 C C . LEU A 1 279 ? 8.323 -17.707 -20.984 1.00 92.81 279 LEU A C 1
ATOM 2112 O O . LEU A 1 279 ? 9.534 -17.493 -21.062 1.00 92.81 279 LEU A O 1
ATOM 2116 N N . ALA A 1 280 ? 7.632 -18.227 -22.003 1.00 95.44 280 ALA A N 1
ATOM 2117 C CA . ALA A 1 280 ? 8.230 -18.597 -23.287 1.00 95.44 280 ALA A CA 1
ATOM 2118 C C . ALA A 1 280 ? 8.973 -17.412 -23.923 1.00 95.44 280 ALA A C 1
ATOM 2120 O O . ALA A 1 280 ? 10.123 -17.549 -24.349 1.00 95.44 280 ALA A O 1
ATOM 2121 N N . ARG A 1 281 ? 8.347 -16.228 -23.921 1.00 95.50 281 ARG A N 1
ATOM 2122 C CA . ARG A 1 281 ? 8.924 -14.982 -24.443 1.00 95.50 281 ARG A CA 1
ATOM 2123 C C . ARG A 1 281 ? 10.179 -14.548 -23.681 1.00 95.50 281 ARG A C 1
ATOM 2125 O O . ARG A 1 281 ? 11.113 -14.042 -24.300 1.00 95.50 281 ARG A O 1
ATOM 2132 N N . ALA A 1 282 ? 10.243 -14.763 -22.368 1.00 93.81 282 ALA A N 1
ATOM 2133 C CA . ALA A 1 282 ? 11.458 -14.502 -21.594 1.00 93.81 282 ALA A CA 1
ATOM 2134 C C . ALA A 1 282 ? 12.556 -15.554 -21.871 1.00 93.81 282 ALA A C 1
ATOM 2136 O O . ALA A 1 282 ? 13.719 -15.202 -22.084 1.00 93.81 282 ALA A O 1
ATOM 2137 N N . MET A 1 283 ? 12.192 -16.841 -21.920 1.00 94.06 283 MET A N 1
ATOM 2138 C CA . MET A 1 283 ? 13.116 -17.981 -22.066 1.00 94.06 283 MET A CA 1
ATOM 2139 C C . MET A 1 283 ? 13.739 -18.120 -23.452 1.00 94.06 283 MET A C 1
ATOM 2141 O O . MET A 1 283 ? 14.878 -18.578 -23.574 1.00 94.06 283 MET A O 1
ATOM 2145 N N . VAL A 1 284 ? 13.038 -17.706 -24.506 1.00 95.56 284 VAL A N 1
ATOM 2146 C CA . VAL A 1 284 ? 13.513 -17.841 -25.893 1.00 95.56 284 VAL A CA 1
ATOM 2147 C C . VAL A 1 284 ? 14.845 -17.112 -26.148 1.00 95.56 284 VAL A C 1
ATOM 2149 O O . VAL A 1 284 ? 15.641 -17.536 -26.995 1.00 95.56 284 VAL A O 1
ATOM 2152 N N . ARG A 1 285 ? 15.125 -16.042 -25.385 1.00 92.00 285 ARG A N 1
ATOM 2153 C CA . ARG A 1 285 ? 16.379 -15.274 -25.451 1.00 92.00 285 ARG A CA 1
ATOM 2154 C C . ARG A 1 285 ? 17.570 -16.018 -24.847 1.00 92.00 285 ARG A C 1
ATOM 2156 O O . ARG A 1 285 ? 18.691 -15.746 -25.262 1.00 92.00 285 ARG A O 1
ATOM 2163 N N . ARG A 1 286 ? 17.325 -16.969 -23.937 1.00 91.06 286 ARG A N 1
ATOM 2164 C CA . ARG A 1 286 ? 18.336 -17.632 -23.094 1.00 91.06 286 ARG A CA 1
ATOM 2165 C C . ARG A 1 286 ? 19.231 -16.632 -22.326 1.00 91.06 286 ARG A C 1
ATOM 2167 O O . ARG A 1 286 ? 20.450 -16.727 -22.447 1.00 91.06 286 ARG A O 1
ATOM 2174 N N . PRO A 1 287 ? 18.644 -15.677 -21.577 1.00 90.00 287 PRO A N 1
ATOM 2175 C CA . PRO A 1 287 ? 19.397 -14.695 -20.800 1.00 90.00 287 PRO A CA 1
ATOM 2176 C C . PRO A 1 287 ? 20.171 -15.336 -19.642 1.00 90.00 287 PRO A C 1
ATOM 2178 O O . PRO A 1 287 ? 19.809 -16.414 -19.159 1.00 90.00 287 PRO A O 1
ATOM 2181 N N . ARG A 1 288 ? 21.190 -14.630 -19.144 1.00 84.94 288 ARG A N 1
ATOM 2182 C CA . ARG A 1 288 ? 21.951 -14.998 -17.935 1.00 84.94 288 ARG A CA 1
ATOM 2183 C C . ARG A 1 288 ? 21.120 -14.971 -16.650 1.00 84.94 288 ARG A C 1
ATOM 2185 O O . ARG A 1 288 ? 21.442 -15.708 -15.722 1.00 84.94 288 ARG A O 1
ATOM 2192 N N . LEU A 1 289 ? 20.073 -14.145 -16.582 1.00 86.19 289 LEU A N 1
ATOM 2193 C CA . LEU A 1 289 ? 19.190 -14.033 -15.418 1.00 86.19 289 LEU A CA 1
ATOM 2194 C C . LEU A 1 289 ? 17.720 -13.953 -15.837 1.00 86.19 289 LEU A C 1
ATOM 2196 O O . LEU A 1 289 ? 17.366 -13.233 -16.772 1.00 86.19 289 LEU A O 1
ATOM 2200 N N . TYR A 1 290 ? 16.861 -14.641 -15.088 1.00 89.56 290 TYR A N 1
ATOM 2201 C CA . TYR A 1 290 ? 15.413 -14.481 -15.161 1.00 89.56 290 TYR A CA 1
ATOM 2202 C C . TYR A 1 290 ? 14.925 -13.743 -13.918 1.00 89.56 290 TYR A C 1
ATOM 2204 O O . TYR A 1 290 ? 15.178 -14.189 -12.801 1.00 89.56 290 TYR A O 1
ATOM 2212 N N . LEU A 1 291 ? 14.227 -12.629 -14.116 1.00 88.31 291 LEU A N 1
ATOM 2213 C CA . LEU A 1 291 ? 13.495 -11.928 -13.066 1.00 88.31 291 LEU A CA 1
ATOM 2214 C C . LEU A 1 291 ? 12.004 -12.138 -13.304 1.00 88.31 291 LEU A C 1
ATOM 2216 O O . LEU A 1 291 ? 11.516 -11.968 -14.422 1.00 88.31 291 LEU A O 1
ATOM 2220 N N . MET A 1 292 ? 11.291 -12.545 -12.263 1.00 89.06 292 MET A N 1
ATOM 2221 C CA . MET A 1 292 ? 9.871 -12.849 -12.346 1.00 89.06 292 MET A CA 1
ATOM 2222 C C . MET A 1 292 ? 9.162 -12.132 -11.207 1.00 89.06 292 MET A C 1
ATOM 2224 O O . MET A 1 292 ? 9.446 -12.403 -10.042 1.00 89.06 292 MET A O 1
ATOM 2228 N N . ASP A 1 293 ? 8.279 -11.209 -11.561 1.00 85.69 293 ASP A N 1
ATOM 2229 C CA . ASP A 1 293 ? 7.490 -10.435 -10.613 1.00 85.69 293 ASP A CA 1
ATOM 2230 C C . ASP A 1 293 ? 6.144 -11.127 -10.394 1.00 85.69 293 ASP A C 1
ATOM 2232 O O . ASP A 1 293 ? 5.311 -11.158 -11.300 1.00 85.69 293 ASP A O 1
ATOM 2236 N N . GLU A 1 294 ? 6.000 -11.776 -9.236 1.00 79.12 294 GLU A N 1
ATOM 2237 C CA . GLU A 1 294 ? 4.839 -12.593 -8.853 1.00 79.12 294 GLU A CA 1
ATOM 2238 C C . GLU A 1 294 ? 4.273 -13.455 -9.998 1.00 79.12 294 GLU A C 1
ATOM 2240 O O . GLU A 1 294 ? 3.079 -13.392 -10.301 1.00 79.12 294 GLU A O 1
ATOM 2245 N N . PRO A 1 295 ? 5.091 -14.306 -10.647 1.00 71.50 295 PRO A N 1
ATOM 2246 C CA . PRO A 1 295 ? 4.677 -14.994 -11.867 1.00 71.50 295 PRO A CA 1
ATOM 2247 C C . PRO A 1 295 ? 3.461 -15.905 -11.664 1.00 71.50 295 PRO A C 1
ATOM 2249 O O . PRO A 1 295 ? 2.812 -16.235 -12.641 1.00 71.50 295 PRO A O 1
ATOM 2252 N N . LEU A 1 296 ? 3.155 -16.306 -10.423 1.00 72.00 296 LEU A N 1
ATOM 2253 C CA . LEU A 1 296 ? 2.030 -17.174 -10.050 1.00 72.00 296 LEU A CA 1
ATOM 2254 C C . LEU A 1 296 ? 0.858 -16.410 -9.398 1.00 72.00 296 LEU A C 1
ATOM 2256 O O . LEU A 1 296 ? -0.102 -17.035 -8.937 1.00 72.00 296 LEU A O 1
ATOM 2260 N N . GLY A 1 297 ? 0.940 -15.079 -9.296 1.00 64.19 297 GLY A N 1
ATOM 2261 C CA . GLY A 1 297 ? -0.020 -14.246 -8.560 1.00 64.19 297 GLY A CA 1
ATOM 2262 C C . GLY A 1 297 ? -1.436 -14.286 -9.140 1.00 64.19 297 GLY A C 1
ATOM 2263 O O . GLY A 1 297 ? -2.411 -14.245 -8.395 1.00 64.19 297 GLY A O 1
ATOM 2264 N N . THR A 1 298 ? -1.544 -14.469 -10.453 1.00 59.50 298 THR A N 1
ATOM 2265 C CA . THR A 1 298 ? -2.799 -14.503 -11.218 1.00 59.50 298 THR A CA 1
ATOM 2266 C C . THR A 1 298 ? -3.373 -15.909 -11.433 1.00 59.50 298 THR A C 1
ATOM 2268 O O . THR A 1 298 ? -4.428 -16.039 -12.051 1.00 59.50 298 THR A O 1
ATOM 2271 N N . LEU A 1 299 ? -2.707 -16.958 -10.934 1.00 59.47 299 LEU A N 1
ATOM 2272 C CA . LEU A 1 299 ? -3.249 -18.319 -10.908 1.00 59.47 299 LEU A CA 1
ATOM 2273 C C . LEU A 1 299 ? -4.143 -18.506 -9.679 1.00 59.47 299 LEU A C 1
ATOM 2275 O O . LEU A 1 299 ? -3.739 -18.153 -8.566 1.00 59.47 299 LEU A O 1
ATOM 2279 N N . ASP A 1 300 ? -5.322 -19.102 -9.876 1.00 56.69 300 ASP A N 1
ATOM 2280 C CA . ASP A 1 300 ? -6.177 -19.564 -8.780 1.00 56.69 300 ASP A CA 1
ATOM 2281 C C . ASP A 1 300 ? -5.400 -20.510 -7.849 1.00 56.69 300 ASP A C 1
ATOM 2283 O O . ASP A 1 300 ? -4.523 -21.261 -8.283 1.00 56.69 300 ASP A O 1
ATOM 2287 N N . ALA A 1 301 ? -5.707 -20.459 -6.548 1.00 52.19 301 ALA A N 1
ATOM 2288 C CA . ALA A 1 301 ? -4.954 -21.161 -5.504 1.00 52.19 301 ALA A CA 1
ATOM 2289 C C . ALA A 1 301 ? -4.850 -22.681 -5.735 1.00 52.19 301 ALA A C 1
ATOM 2291 O O . ALA A 1 301 ? -3.831 -23.275 -5.384 1.00 52.19 301 ALA A O 1
ATOM 2292 N N . ASP A 1 302 ? -5.854 -23.277 -6.380 1.00 46.72 302 ASP A N 1
ATOM 2293 C CA . ASP A 1 302 ? -5.912 -24.712 -6.675 1.00 46.72 302 ASP A CA 1
ATOM 2294 C C . ASP A 1 302 ? -4.905 -25.142 -7.759 1.00 46.72 302 ASP A C 1
ATOM 2296 O O . ASP A 1 302 ? -4.443 -26.278 -7.754 1.00 46.72 302 ASP A O 1
ATOM 2300 N N . LEU A 1 303 ? -4.482 -24.224 -8.638 1.00 45.94 303 LEU A N 1
ATOM 2301 C CA . LEU A 1 303 ? -3.492 -24.466 -9.701 1.00 45.94 303 LEU A CA 1
ATOM 2302 C C . LEU A 1 303 ? -2.036 -24.269 -9.244 1.00 45.94 303 LEU A C 1
ATOM 2304 O O . LEU A 1 303 ? -1.115 -24.451 -10.036 1.00 45.94 303 LEU A O 1
ATOM 2308 N N . ARG A 1 304 ? -1.800 -23.867 -7.987 1.00 48.06 304 ARG A N 1
ATOM 2309 C CA . ARG A 1 304 ? -0.445 -23.641 -7.443 1.00 48.06 304 ARG A CA 1
ATOM 2310 C C . ARG A 1 304 ? 0.196 -24.894 -6.830 1.00 48.06 304 ARG A C 1
ATOM 2312 O O . ARG A 1 304 ? 1.356 -24.820 -6.428 1.00 48.06 304 ARG A O 1
ATOM 2319 N N . LEU A 1 305 ? -0.552 -25.993 -6.698 1.00 40.47 305 LEU A N 1
ATOM 2320 C CA . LEU A 1 305 ? -0.156 -27.205 -5.961 1.00 40.47 305 LEU A CA 1
ATOM 2321 C C . LEU A 1 305 ? 0.079 -28.446 -6.846 1.00 40.47 305 LEU A C 1
ATOM 2323 O O . LEU A 1 305 ? 0.442 -29.491 -6.304 1.00 40.47 305 LEU A O 1
ATOM 2327 N N . GLU A 1 306 ? -0.089 -28.333 -8.166 1.00 36.81 306 GLU A N 1
ATOM 2328 C CA . GLU A 1 306 ? 0.304 -29.350 -9.162 1.00 36.81 306 GLU A CA 1
ATOM 2329 C C . GLU A 1 306 ? 1.643 -28.994 -9.823 1.00 36.81 306 GLU A C 1
ATOM 2331 O O . GLU A 1 306 ? 2.456 -29.925 -10.035 1.00 36.81 306 GLU A O 1
#

Foldseek 3Di:
DDDDDDDDDDDDPDDDDDDPDDQLAAQEKEAQEFEQDPDPVDRTAGIFGHHPNDTPDTHHPVVRCVNHDPNYHYHYPNHYYHYPDDDDPDDPVVVVVVQVQAQEQAPDQDVVSVLVSQLVVLVVDPFAEEHEEEADALVSYPGRDDDAQPVSCVSRVRHWYWYAHNVRPDIHTHPSVCVVVVNDPPDDDDPDDFDDQPHRTCPPPDPLRALEQEAEPQLPFDQPDFLLCSLLVNVVVVVPDPVLSNVLSVVLCVVLVNPVRRGDGLVVDDPVNSLSSSVSSRPSSVGSYYHYDPSCVPPDPVVVPD

pLDDT: mean 86.97, std 16.1, range [36.62, 98.62]

Radius of gyration: 35.49 Å; chains: 1; bounding box: 63×57×134 Å

Sequence (306 aa):
MMTRAVLGVLAVLTAFGPARARSQAADLIVTNARIYTVDENRPVVDAMAVRGGRVVATGPQRAVMTFRGPGTQVLDLGGRTVIPGMIDAHVHLLNLGNSLRNVDLVGTASYDQVIARVVARARETPAGTWILGRGWDQNDWGDTRFPTHEALSRAVPDHPVVLTRIDGHATLVNQAALRAAGVTAQTQDPSGGRIEMAGEEITRLAPGARDVGFVFQFYALYPHLRVRENVAFPLECMGVAPAVRRRRVEEILQRLGLEALAGLLPEQLSGGDQQRVALARAMVRRPRLYLMDEPLGTLDADLRLE